Protein AF-A0AAV0B220-F1 (afdb_monomer_lite)

Structure (mmCIF, N/CA/C/O backbone):
data_AF-A0AAV0B220-F1
#
_entry.id   AF-A0AAV0B220-F1
#
loop_
_atom_site.group_PDB
_atom_site.id
_atom_site.type_symbol
_atom_site.label_atom_id
_atom_site.label_alt_id
_atom_site.label_comp_id
_atom_site.label_asym_id
_atom_site.label_entity_id
_atom_site.label_seq_id
_atom_site.pdbx_PDB_ins_code
_atom_site.Cartn_x
_atom_site.Cartn_y
_atom_site.Cartn_z
_atom_site.occupancy
_atom_site.B_iso_or_equiv
_atom_site.auth_seq_id
_atom_site.auth_comp_id
_atom_site.auth_asym_id
_atom_site.auth_atom_id
_atom_site.pdbx_PDB_model_num
ATOM 1 N N . ASN A 1 1 ? -14.177 4.592 20.164 1.00 50.34 1 ASN A N 1
ATOM 2 C CA . ASN A 1 1 ? -14.437 3.526 19.172 1.00 50.34 1 ASN A CA 1
ATOM 3 C C . ASN A 1 1 ? -15.154 4.119 17.978 1.00 50.34 1 ASN A C 1
ATOM 5 O O . ASN A 1 1 ? -16.375 4.195 18.002 1.00 50.34 1 ASN A O 1
ATOM 9 N N . GLY A 1 2 ? -14.408 4.582 16.977 1.00 70.50 2 GLY A N 1
ATOM 10 C CA . GLY A 1 2 ? -15.014 5.049 15.730 1.00 70.50 2 GLY A CA 1
ATOM 11 C C . GLY A 1 2 ? -15.458 3.877 14.853 1.00 70.50 2 GLY A C 1
ATOM 12 O O . GLY A 1 2 ? -14.942 2.764 14.983 1.00 70.50 2 GLY A O 1
ATOM 13 N N . THR A 1 3 ? -16.402 4.130 13.949 1.00 82.25 3 THR A N 1
ATOM 14 C CA . THR A 1 3 ? -16.809 3.166 12.913 1.00 82.25 3 THR A CA 1
ATOM 15 C C . THR A 1 3 ? -16.064 3.496 11.619 1.00 82.25 3 THR A C 1
ATOM 17 O O . THR A 1 3 ? -16.109 4.652 11.195 1.00 82.25 3 THR A O 1
ATOM 20 N N . PRO A 1 4 ? -15.374 2.536 10.976 1.00 85.06 4 PRO A N 1
ATOM 21 C CA . PRO A 1 4 ? -14.667 2.815 9.733 1.00 85.06 4 PRO A CA 1
ATOM 22 C C . PRO A 1 4 ? -15.670 3.176 8.630 1.00 85.06 4 PRO A C 1
ATOM 24 O O . PRO A 1 4 ? -16.604 2.426 8.351 1.00 85.06 4 PRO A O 1
ATOM 27 N N . MET A 1 5 ? -15.479 4.337 8.002 1.00 87.50 5 MET A N 1
ATOM 28 C CA . MET A 1 5 ? -16.381 4.826 6.950 1.00 87.50 5 MET A CA 1
ATOM 29 C C . MET A 1 5 ? -15.855 4.569 5.541 1.00 87.50 5 MET A C 1
ATOM 31 O O . MET A 1 5 ? -16.642 4.334 4.622 1.00 87.50 5 MET A O 1
ATOM 35 N N . TYR A 1 6 ? -14.533 4.609 5.367 1.00 87.19 6 TYR A N 1
ATOM 36 C CA . TYR A 1 6 ? -13.883 4.535 4.064 1.00 87.19 6 TYR A CA 1
ATOM 37 C C . TYR A 1 6 ? -12.635 3.660 4.103 1.00 87.19 6 TYR A C 1
ATOM 39 O O . TYR A 1 6 ? -11.997 3.518 5.146 1.00 87.19 6 TYR A O 1
ATOM 47 N N . ILE A 1 7 ? -12.273 3.123 2.943 1.00 85.00 7 ILE A N 1
ATOM 48 C CA . ILE A 1 7 ? -11.024 2.402 2.711 1.00 85.00 7 ILE A CA 1
ATOM 49 C C . ILE A 1 7 ? -10.377 2.890 1.418 1.00 85.00 7 ILE A C 1
ATOM 51 O O . ILE A 1 7 ? -11.063 3.156 0.430 1.00 85.00 7 ILE A O 1
ATOM 55 N N . VAL A 1 8 ? -9.053 3.011 1.441 1.00 83.56 8 VAL A N 1
ATOM 56 C CA . VAL A 1 8 ? -8.231 3.394 0.290 1.00 83.56 8 VAL A CA 1
ATOM 57 C C . VAL A 1 8 ? -7.261 2.245 0.037 1.00 83.56 8 VAL A C 1
ATOM 59 O O . VAL A 1 8 ? -6.250 2.160 0.736 1.00 83.56 8 VAL A O 1
ATOM 62 N N . PRO A 1 9 ? -7.591 1.306 -0.862 1.00 79.75 9 PRO A N 1
ATOM 63 C CA . PRO A 1 9 ? -6.672 0.242 -1.221 1.00 79.75 9 PRO A CA 1
ATOM 64 C C . PRO A 1 9 ? -5.551 0.792 -2.118 1.00 79.75 9 PRO A C 1
ATOM 66 O O . PRO A 1 9 ? -5.750 1.730 -2.892 1.00 79.75 9 PRO A O 1
ATOM 69 N N . GLU A 1 10 ? -4.361 0.216 -1.994 1.00 79.94 10 GLU A N 1
ATOM 70 C CA . GLU A 1 10 ? -3.187 0.582 -2.788 1.00 79.94 10 GLU A CA 1
ATOM 71 C C . GLU A 1 10 ? -3.240 -0.110 -4.156 1.00 79.94 10 GLU A C 1
ATOM 73 O O . GLU A 1 10 ? -2.646 -1.162 -4.354 1.00 79.94 10 GLU A O 1
ATOM 78 N N . ALA A 1 11 ? -4.017 0.441 -5.087 1.00 77.38 11 ALA A N 1
ATOM 79 C CA . ALA A 1 11 ? -4.154 -0.081 -6.447 1.00 77.38 11 ALA A CA 1
ATOM 80 C C . ALA A 1 11 ? -3.221 0.629 -7.438 1.00 77.38 11 ALA A C 1
ATOM 82 O O . ALA A 1 11 ? -2.801 1.767 -7.214 1.00 77.38 11 ALA A O 1
ATOM 83 N N . HIS A 1 12 ? -2.960 -0.017 -8.575 1.00 73.94 12 HIS A N 1
ATOM 84 C CA . HIS A 1 12 ? -2.299 0.629 -9.709 1.00 73.94 12 HIS A CA 1
ATOM 85 C C . HIS A 1 12 ? -3.247 1.599 -10.433 1.00 73.94 12 HIS A C 1
ATOM 87 O O . HIS A 1 12 ? -4.456 1.367 -10.513 1.00 73.94 12 HIS A O 1
ATOM 93 N N . GLY A 1 13 ? -2.673 2.662 -11.006 1.00 62.09 13 GLY A N 1
ATOM 94 C CA . GLY A 1 13 ? -3.340 3.604 -11.912 1.00 62.09 13 GLY A CA 1
ATOM 95 C C . GLY A 1 13 ? -3.531 5.008 -11.332 1.00 62.09 13 GLY A C 1
ATOM 96 O O . GLY A 1 13 ? -4.100 5.172 -10.265 1.00 62.09 13 GLY A O 1
ATOM 97 N N . ASP A 1 14 ? -3.130 6.040 -12.075 1.00 47.38 14 ASP A N 1
ATOM 98 C CA . ASP A 1 14 ? -3.179 7.449 -11.633 1.00 47.38 14 ASP A CA 1
ATOM 99 C C . ASP A 1 14 ? -4.586 8.074 -11.652 1.00 47.38 14 ASP A C 1
ATOM 101 O O . ASP A 1 14 ? -4.788 9.219 -11.246 1.00 47.38 14 ASP A O 1
ATOM 105 N N . THR A 1 15 ? -5.585 7.345 -12.153 1.00 44.75 15 THR A N 1
ATOM 106 C CA . THR A 1 15 ? -6.966 7.835 -12.225 1.00 44.75 15 THR A CA 1
ATOM 107 C C . THR A 1 15 ? -7.750 7.484 -10.963 1.00 44.75 15 THR A C 1
ATOM 109 O O . THR A 1 15 ? -7.697 6.346 -10.492 1.00 44.75 15 THR A O 1
ATOM 112 N N . ALA A 1 16 ? -8.589 8.427 -10.518 1.00 42.91 16 ALA A N 1
ATOM 113 C CA . ALA A 1 16 ? -9.514 8.355 -9.377 1.00 42.91 16 ALA A CA 1
ATOM 114 C C . ALA A 1 16 ? -10.567 7.221 -9.411 1.00 42.91 16 ALA A C 1
ATOM 116 O O . ALA A 1 16 ? -11.533 7.255 -8.652 1.00 42.91 16 ALA A O 1
ATOM 117 N N . ALA A 1 17 ? -10.415 6.234 -10.296 1.00 46.59 17 ALA A N 1
ATOM 118 C CA . ALA A 1 17 ? -11.184 5.002 -10.281 1.00 46.59 17 ALA A CA 1
ATOM 119 C C . ALA A 1 17 ? -10.492 3.878 -9.491 1.00 46.59 17 ALA A C 1
ATOM 121 O O . ALA A 1 17 ? -11.202 3.021 -8.967 1.00 46.59 17 ALA A O 1
ATOM 122 N N . LEU A 1 18 ? -9.149 3.848 -9.400 1.00 55.50 18 LEU A N 1
ATOM 123 C CA . LEU A 1 18 ? -8.427 2.736 -8.761 1.00 55.50 18 LEU A CA 1
ATOM 124 C C . LEU A 1 18 ? -7.250 3.204 -7.885 1.00 55.50 18 LEU A C 1
ATOM 126 O O . LEU A 1 18 ? -7.345 3.042 -6.669 1.00 55.50 18 LEU A O 1
ATOM 130 N N . GLY A 1 19 ? -6.209 3.866 -8.399 1.00 54.81 19 GLY A N 1
ATOM 131 C CA . GLY A 1 19 ? -5.138 4.398 -7.541 1.00 54.81 19 GLY A CA 1
ATOM 132 C C . GLY A 1 19 ? -5.525 5.728 -6.890 1.00 54.81 19 GLY A C 1
ATOM 133 O O . GLY A 1 19 ? -5.919 6.692 -7.543 1.00 54.81 19 GLY A O 1
ATOM 134 N N . GLY A 1 20 ? -5.487 5.772 -5.558 1.00 61.00 20 GLY A N 1
ATOM 135 C CA . GLY A 1 20 ? -5.826 6.970 -4.779 1.00 61.00 20 GLY A CA 1
ATOM 136 C C . GLY A 1 20 ? -7.321 7.196 -4.532 1.00 61.00 20 GLY A C 1
ATOM 137 O O . GLY A 1 20 ? -7.681 8.216 -3.937 1.00 61.00 20 GLY A O 1
ATOM 138 N N . SER A 1 21 ? -8.175 6.251 -4.932 1.00 75.38 21 SER A N 1
ATOM 139 C CA . SER A 1 21 ? -9.629 6.298 -4.724 1.00 75.38 21 SER A CA 1
ATOM 140 C C . SER A 1 21 ? -10.010 5.825 -3.327 1.00 75.38 21 SER A C 1
ATOM 142 O O . SER A 1 21 ? -9.437 4.872 -2.803 1.00 75.38 21 SER A O 1
ATOM 144 N N . ALA A 1 22 ? -11.021 6.454 -2.734 1.00 83.31 22 ALA A N 1
ATOM 145 C CA . ALA A 1 22 ? -11.619 5.988 -1.490 1.00 83.31 22 ALA A CA 1
ATOM 146 C C . ALA A 1 22 ? -12.960 5.314 -1.774 1.00 83.31 22 ALA A C 1
ATOM 148 O O . ALA A 1 22 ? -13.780 5.860 -2.504 1.00 83.31 22 ALA A O 1
ATOM 149 N N . PHE A 1 23 ? -13.220 4.169 -1.156 1.00 86.00 23 PHE A N 1
ATOM 150 C CA . PHE A 1 23 ? -14.495 3.460 -1.247 1.00 86.00 23 PHE A CA 1
ATOM 151 C C . PHE A 1 23 ? -15.208 3.516 0.094 1.00 86.00 23 PHE A C 1
ATOM 153 O O . PHE A 1 23 ? -14.556 3.456 1.139 1.00 86.00 23 PHE A O 1
ATOM 160 N N . LYS A 1 24 ? -16.543 3.598 0.090 1.00 89.31 24 LYS A N 1
ATOM 161 C CA . LYS A 1 24 ? -17.309 3.379 1.324 1.00 89.31 24 LYS A CA 1
ATOM 162 C C . LYS A 1 24 ? -17.024 1.976 1.859 1.00 89.31 24 LYS A C 1
ATOM 164 O O . LYS A 1 24 ? -17.085 0.994 1.125 1.00 89.31 24 LYS A O 1
ATOM 169 N N . PHE A 1 25 ? -16.738 1.885 3.152 1.00 89.81 25 PHE A N 1
ATOM 170 C CA . PHE A 1 25 ? -16.308 0.650 3.809 1.00 89.81 25 PHE A CA 1
ATOM 171 C C . PHE A 1 25 ? -17.334 -0.489 3.682 1.00 89.81 25 PHE A C 1
ATOM 173 O O . PHE A 1 25 ? -16.969 -1.657 3.569 1.00 89.81 25 PHE A O 1
ATOM 180 N N . ASN A 1 26 ? -18.626 -0.152 3.654 1.00 91.12 26 ASN A N 1
ATOM 181 C CA . ASN A 1 26 ? -19.721 -1.113 3.514 1.00 91.12 26 ASN A CA 1
ATOM 182 C C . ASN A 1 26 ? -19.892 -1.688 2.096 1.00 91.12 26 ASN A C 1
ATOM 184 O O . ASN A 1 26 ? -20.734 -2.561 1.913 1.00 91.12 26 ASN A O 1
ATOM 188 N N . LEU A 1 27 ? -19.142 -1.200 1.103 1.00 91.25 27 LEU A N 1
ATOM 189 C CA . LEU A 1 27 ? -19.172 -1.742 -0.259 1.00 91.25 27 LEU A CA 1
ATOM 190 C C . LEU A 1 27 ? -18.281 -2.969 -0.424 1.00 91.25 27 LEU A C 1
ATOM 192 O O . LEU A 1 27 ? -18.483 -3.738 -1.360 1.00 91.25 27 LEU A O 1
ATOM 196 N N . LEU A 1 28 ? -17.276 -3.130 0.437 1.00 90.94 28 LEU A N 1
ATOM 197 C CA . LEU A 1 28 ? -16.352 -4.252 0.354 1.00 90.94 28 LEU A CA 1
ATOM 198 C C . LEU A 1 28 ? -17.011 -5.523 0.882 1.00 90.94 28 LEU A C 1
ATOM 200 O O . LEU A 1 28 ? -17.867 -5.482 1.765 1.00 90.94 28 LEU A O 1
ATOM 204 N N . GLU A 1 29 ? -16.552 -6.664 0.375 1.00 92.94 29 GLU A N 1
ATOM 205 C CA . GLU A 1 29 ? -16.840 -7.950 1.003 1.00 92.94 29 GLU A CA 1
ATOM 206 C C . GLU A 1 29 ? -16.269 -7.969 2.427 1.00 92.94 29 GLU A C 1
ATOM 208 O O . GLU A 1 29 ? -15.210 -7.394 2.684 1.00 92.94 29 GLU A O 1
ATOM 213 N N . GLN A 1 30 ? -16.974 -8.601 3.367 1.00 91.88 30 GLN A N 1
ATOM 214 C CA . GLN A 1 30 ? -16.601 -8.595 4.781 1.00 91.88 30 GLN A CA 1
ATOM 215 C C . GLN A 1 30 ? -16.689 -9.993 5.391 1.00 91.88 30 GLN A C 1
ATOM 217 O O . GLN A 1 30 ? -17.619 -10.749 5.112 1.00 91.88 30 GLN A O 1
ATOM 222 N N . VAL A 1 31 ? -15.751 -10.299 6.291 1.00 90.56 31 VAL A N 1
ATOM 223 C CA . VAL A 1 31 ? -15.865 -11.414 7.242 1.00 90.56 31 VAL A CA 1
ATOM 224 C C . VAL A 1 31 ? -16.108 -10.817 8.623 1.00 90.56 31 VAL A C 1
ATOM 226 O O . VAL A 1 31 ? -15.228 -10.187 9.218 1.00 90.56 31 VAL A O 1
ATOM 229 N N . GLY A 1 32 ? -17.331 -10.961 9.133 1.00 90.62 32 GLY A N 1
ATOM 230 C CA . GLY A 1 32 ? -17.752 -10.266 10.348 1.00 90.62 32 GLY A CA 1
ATOM 231 C C . GLY A 1 32 ? -17.687 -8.746 10.162 1.00 90.62 32 GLY A C 1
ATOM 232 O O . GLY A 1 32 ? -18.406 -8.198 9.338 1.00 90.62 32 GLY A O 1
ATOM 233 N N . LYS A 1 33 ? -16.822 -8.064 10.925 1.00 88.69 33 LYS A N 1
ATOM 234 C CA . LYS A 1 33 ? -16.617 -6.600 10.852 1.00 88.69 33 LYS A CA 1
ATOM 235 C C . LYS A 1 33 ? -15.383 -6.186 10.036 1.00 88.69 33 LYS A C 1
ATOM 237 O O . LYS A 1 33 ? -15.015 -5.013 10.045 1.00 88.69 33 LYS A O 1
ATOM 242 N N . ARG A 1 34 ? -14.686 -7.139 9.409 1.00 88.56 34 ARG A N 1
ATOM 243 C CA . ARG A 1 34 ? -13.383 -6.913 8.769 1.00 88.56 34 ARG A CA 1
ATOM 244 C C . ARG A 1 34 ? -13.532 -6.907 7.248 1.00 88.56 34 ARG A C 1
ATOM 246 O O . ARG A 1 34 ? -14.141 -7.842 6.726 1.00 88.56 34 ARG A O 1
ATOM 253 N N . PRO A 1 35 ? -12.994 -5.895 6.545 1.00 91.44 35 PRO A N 1
ATOM 254 C CA . PRO A 1 35 ? -13.084 -5.828 5.095 1.00 91.44 35 PRO A CA 1
ATOM 255 C C . PRO A 1 35 ? -12.119 -6.833 4.464 1.00 91.44 35 PRO A C 1
ATOM 257 O O . PRO A 1 35 ? -11.033 -7.082 4.991 1.00 91.44 35 PRO A O 1
ATOM 260 N N . ILE A 1 36 ? -12.504 -7.374 3.314 1.00 91.75 36 ILE A N 1
ATOM 261 C CA . ILE A 1 36 ? -11.641 -8.170 2.448 1.00 91.75 36 ILE A CA 1
ATOM 262 C C . ILE A 1 36 ? -11.130 -7.264 1.331 1.00 91.75 36 ILE A C 1
ATOM 264 O O . ILE A 1 36 ? -11.910 -6.614 0.636 1.00 91.75 36 ILE A O 1
ATOM 268 N N . VAL A 1 37 ? -9.813 -7.249 1.151 1.00 91.19 37 VAL A N 1
ATOM 269 C CA . VAL A 1 37 ? -9.132 -6.632 0.010 1.00 91.19 37 VAL A CA 1
ATOM 270 C C . VAL A 1 37 ? -8.422 -7.714 -0.791 1.00 91.19 37 VAL A C 1
ATOM 272 O O . VAL A 1 37 ? -7.991 -8.726 -0.240 1.00 91.19 37 VAL A O 1
ATOM 275 N N . TYR A 1 38 ? -8.306 -7.505 -2.096 1.00 90.31 38 TYR A N 1
ATOM 276 C CA . TYR A 1 38 ? -7.821 -8.508 -3.031 1.00 90.31 38 TYR A CA 1
ATOM 277 C C . TYR A 1 38 ? -6.467 -8.099 -3.594 1.00 90.31 38 TYR A C 1
ATOM 279 O O . TYR A 1 38 ? -6.365 -7.078 -4.268 1.00 90.31 38 TYR A O 1
ATOM 287 N N . SER A 1 39 ? -5.440 -8.900 -3.319 1.00 90.50 39 SER A N 1
ATOM 288 C CA . SER A 1 39 ? -4.099 -8.699 -3.867 1.00 90.50 39 SER A CA 1
ATOM 289 C C . SER A 1 39 ? -4.032 -9.163 -5.320 1.00 90.50 39 SER A C 1
ATOM 291 O O . SER A 1 39 ? -4.585 -10.208 -5.683 1.00 90.50 39 SER A O 1
ATOM 293 N N . ALA A 1 40 ? -3.388 -8.361 -6.159 1.00 88.81 40 ALA A N 1
ATOM 294 C CA . ALA A 1 40 ? -3.124 -8.684 -7.545 1.00 88.81 40 ALA A CA 1
ATOM 295 C C . ALA A 1 40 ? -1.997 -9.709 -7.672 1.00 88.81 40 ALA A C 1
ATOM 297 O O . ALA A 1 40 ? -1.016 -9.722 -6.931 1.00 88.81 40 ALA A O 1
ATOM 298 N N . ASN A 1 41 ? -2.151 -10.608 -8.638 1.00 87.56 41 ASN A N 1
ATOM 299 C CA . ASN A 1 41 ? -1.191 -11.666 -8.881 1.00 87.56 41 ASN A CA 1
ATOM 300 C C . ASN A 1 41 ? 0.111 -11.102 -9.467 1.00 87.56 41 ASN A C 1
ATOM 302 O O . ASN A 1 41 ? 0.122 -10.619 -10.598 1.00 87.56 41 ASN A O 1
ATOM 306 N N . GLY A 1 42 ? 1.207 -11.228 -8.717 1.00 82.12 42 GLY A N 1
ATOM 307 C CA . GLY A 1 42 ? 2.543 -10.827 -9.162 1.00 82.12 42 GLY A CA 1
ATOM 308 C C . GLY A 1 42 ? 2.824 -9.325 -9.069 1.00 82.12 42 GLY A C 1
ATOM 309 O O . GLY A 1 42 ? 3.866 -8.891 -9.554 1.00 82.12 42 GLY A O 1
ATOM 310 N N . THR A 1 43 ? 1.940 -8.538 -8.444 1.00 79.38 43 THR A N 1
ATOM 311 C CA . THR A 1 43 ? 2.124 -7.093 -8.247 1.00 79.38 43 THR A CA 1
ATOM 312 C C . THR A 1 43 ? 1.802 -6.671 -6.808 1.00 79.38 43 THR A C 1
ATOM 314 O O . THR A 1 43 ? 1.366 -7.480 -5.994 1.00 79.38 43 THR A O 1
ATOM 317 N N . HIS A 1 44 ? 2.051 -5.402 -6.467 1.00 82.50 44 HIS A N 1
ATOM 318 C CA . HIS A 1 44 ? 1.680 -4.840 -5.160 1.00 82.50 44 HIS A CA 1
ATOM 319 C C . HIS A 1 44 ? 0.230 -4.331 -5.106 1.00 82.50 44 HIS A C 1
ATOM 321 O O . HIS A 1 44 ? -0.202 -3.854 -4.060 1.00 82.50 44 HIS A O 1
ATOM 327 N N . GLY A 1 45 ? -0.505 -4.394 -6.222 1.00 84.94 45 GLY A N 1
ATOM 328 C CA . GLY A 1 45 ? -1.843 -3.829 -6.328 1.00 84.94 45 GLY A CA 1
ATOM 329 C C . GLY A 1 45 ? -2.834 -4.516 -5.387 1.00 84.94 45 GLY A C 1
ATOM 330 O O . GLY A 1 45 ? -2.935 -5.741 -5.345 1.00 84.94 45 GLY A O 1
ATOM 331 N N . MET A 1 46 ? -3.601 -3.723 -4.651 1.00 88.25 46 MET A N 1
ATOM 332 C CA . MET A 1 46 ? -4.682 -4.148 -3.771 1.00 88.25 46 MET A CA 1
ATOM 333 C C . MET A 1 46 ? -5.990 -3.538 -4.267 1.00 88.25 46 MET A C 1
ATOM 335 O O . MET A 1 46 ? -6.053 -2.348 -4.558 1.00 88.25 46 MET A O 1
ATOM 339 N N . TYR A 1 47 ? -7.053 -4.336 -4.329 1.00 87.50 47 TYR A N 1
ATOM 340 C CA . TYR A 1 47 ? -8.322 -3.943 -4.943 1.00 87.50 47 TYR A CA 1
ATOM 341 C C . TYR A 1 47 ? -9.521 -4.245 -4.035 1.00 87.50 47 TYR A C 1
ATOM 343 O O . TYR A 1 47 ? -9.470 -5.184 -3.237 1.00 87.50 47 TYR A O 1
ATOM 351 N N . PRO A 1 48 ? -10.632 -3.492 -4.149 1.00 88.75 48 PRO A N 1
ATOM 352 C CA . PRO A 1 48 ? -11.812 -3.683 -3.299 1.00 88.75 48 PRO A CA 1
ATOM 353 C C . PRO A 1 48 ? -12.679 -4.892 -3.702 1.00 88.75 48 PRO A C 1
ATOM 355 O O . PRO A 1 48 ? -13.634 -5.227 -3.007 1.00 88.75 48 PRO A O 1
ATOM 358 N N . GLN A 1 49 ? -12.377 -5.544 -4.829 1.00 88.81 49 GLN A N 1
ATOM 359 C CA . GLN A 1 49 ? -13.137 -6.672 -5.379 1.00 88.81 49 GLN A CA 1
ATOM 360 C C . GLN A 1 49 ? -12.244 -7.598 -6.215 1.00 88.81 49 GLN A C 1
ATOM 362 O O . GLN A 1 49 ? -11.246 -7.152 -6.772 1.00 88.81 49 GLN A O 1
ATOM 367 N N . ALA A 1 50 ? -12.622 -8.872 -6.330 1.00 90.56 50 ALA A N 1
ATOM 368 C CA . ALA A 1 50 ? -11.922 -9.869 -7.141 1.00 90.56 50 ALA A CA 1
ATOM 369 C C . ALA A 1 50 ? -12.288 -9.785 -8.630 1.00 90.56 50 ALA A C 1
ATOM 371 O O . ALA A 1 50 ? -13.465 -9.686 -8.963 1.00 90.56 50 ALA A O 1
ATOM 372 N N . GLY A 1 51 ? -11.312 -9.959 -9.520 1.00 87.50 51 GLY A N 1
ATOM 373 C CA . GLY A 1 51 ? -11.480 -10.034 -10.969 1.00 87.50 51 GLY A CA 1
ATOM 374 C C . GLY A 1 51 ? -10.359 -9.342 -11.753 1.00 87.50 51 GLY A C 1
ATOM 375 O O . GLY A 1 51 ? -9.276 -9.086 -11.222 1.00 87.50 51 GLY A O 1
ATOM 376 N N . THR A 1 52 ? -10.619 -9.060 -13.032 1.00 85.81 52 THR A N 1
ATOM 377 C CA . THR A 1 52 ? -9.684 -8.353 -13.915 1.00 85.81 52 THR A CA 1
ATOM 378 C C . THR A 1 52 ? -9.779 -6.845 -13.702 1.00 85.81 52 THR A C 1
ATOM 380 O O . THR A 1 52 ? -10.775 -6.216 -14.063 1.00 85.81 52 THR A O 1
ATOM 383 N N . GLN A 1 53 ? -8.719 -6.276 -13.145 1.00 83.19 53 GLN A N 1
ATOM 384 C CA . GLN A 1 53 ? -8.592 -4.867 -12.806 1.00 83.19 53 GLN A CA 1
ATOM 385 C C . GLN A 1 53 ? -7.882 -4.146 -13.951 1.00 83.19 53 GLN A C 1
ATOM 387 O O . GLN A 1 53 ? -6.760 -4.495 -14.307 1.00 83.19 53 GLN A O 1
ATOM 392 N N . ASN A 1 54 ? -8.539 -3.173 -14.576 1.00 74.00 54 ASN A N 1
ATOM 393 C CA . ASN A 1 54 ? -7.943 -2.401 -15.665 1.00 74.00 54 ASN A CA 1
ATOM 394 C C . ASN A 1 54 ? -7.283 -1.143 -15.108 1.00 74.00 54 ASN A C 1
ATOM 396 O O . ASN A 1 54 ? -8.004 -0.243 -14.690 1.00 74.00 54 ASN A O 1
ATOM 400 N N . TYR A 1 55 ? -5.953 -1.073 -15.114 1.00 64.88 55 TYR A N 1
ATOM 401 C CA . TYR A 1 55 ? -5.233 0.005 -14.428 1.00 64.88 55 TYR A CA 1
ATOM 402 C C . TYR A 1 55 ? -4.516 0.997 -15.354 1.00 64.88 55 TYR A C 1
ATOM 404 O O . TYR A 1 55 ? -3.781 1.858 -14.876 1.00 64.88 55 TYR A O 1
ATOM 412 N N . THR A 1 56 ? -4.713 0.929 -16.674 1.00 56.62 56 THR A N 1
ATOM 413 C CA . THR A 1 56 ? -3.863 1.681 -17.610 1.00 56.62 56 THR A CA 1
ATOM 414 C C . THR A 1 56 ? -4.523 2.896 -18.258 1.00 56.62 56 THR A C 1
ATOM 416 O O . THR A 1 56 ? -5.528 2.794 -18.955 1.00 56.62 56 THR A O 1
ATOM 419 N N . GLY A 1 57 ? -3.854 4.044 -18.089 1.00 49.41 57 GLY A N 1
ATOM 420 C CA . GLY A 1 57 ? -3.857 5.189 -19.009 1.00 49.41 57 GLY A CA 1
ATOM 421 C C . GLY A 1 57 ? -2.764 5.089 -20.091 1.00 49.41 57 GLY A C 1
ATOM 422 O O . GLY A 1 57 ? -2.378 6.100 -20.668 1.00 49.41 57 GLY A O 1
ATOM 423 N N . LEU A 1 58 ? -2.236 3.882 -20.339 1.00 53.12 58 LEU A N 1
ATOM 424 C CA . LEU A 1 58 ? -1.237 3.593 -21.373 1.00 53.12 58 LEU A CA 1
ATOM 425 C C . LEU A 1 58 ? -1.911 3.186 -22.703 1.00 53.12 58 LEU A C 1
ATOM 427 O O . LEU A 1 58 ? -3.037 2.688 -22.687 1.00 53.12 58 LEU A O 1
ATOM 431 N N . PRO A 1 59 ? -1.223 3.312 -23.861 1.00 50.38 59 PRO A N 1
ATOM 432 C CA . PRO A 1 59 ? -1.747 2.899 -25.173 1.00 50.38 59 PRO A CA 1
ATOM 433 C C . PRO A 1 59 ? -1.997 1.388 -25.318 1.00 50.38 59 PRO A C 1
ATOM 435 O O . PRO A 1 59 ? -2.579 0.951 -26.310 1.00 50.38 59 PRO A O 1
ATOM 438 N N . VAL A 1 60 ? -1.539 0.586 -24.352 1.00 60.34 60 VAL A N 1
ATOM 439 C CA . VAL A 1 60 ? -1.763 -0.858 -24.267 1.00 60.34 60 VAL A CA 1
ATOM 440 C C . VAL A 1 60 ? -2.477 -1.186 -22.956 1.00 60.34 60 VAL A C 1
ATOM 442 O O . VAL A 1 60 ? -2.045 -0.720 -21.900 1.00 60.34 60 VAL A O 1
ATOM 445 N N . PRO A 1 61 ? -3.560 -1.982 -22.993 1.00 66.00 61 PRO A N 1
ATOM 446 C CA . PRO A 1 61 ? -4.298 -2.312 -21.791 1.00 66.00 61 PRO A CA 1
ATOM 447 C C . PRO A 1 61 ? -3.516 -3.332 -20.958 1.00 66.00 61 PRO A C 1
ATOM 449 O O . PRO A 1 61 ? -3.426 -4.508 -21.319 1.00 66.00 61 PRO A O 1
ATOM 452 N N . ILE A 1 62 ? -2.961 -2.879 -19.837 1.00 74.62 62 ILE A N 1
ATOM 453 C CA . ILE A 1 62 ? -2.364 -3.740 -18.815 1.00 74.62 62 ILE A CA 1
ATOM 454 C C . ILE A 1 62 ? -3.378 -3.927 -17.688 1.00 74.62 62 ILE A C 1
ATOM 456 O O . ILE A 1 62 ? -4.050 -2.980 -17.259 1.00 74.62 62 ILE A O 1
ATOM 460 N N . TYR A 1 63 ? -3.513 -5.181 -17.266 1.00 79.44 63 TYR A N 1
ATOM 461 C CA . TYR A 1 63 ? -4.513 -5.616 -16.310 1.00 79.44 63 TYR A CA 1
ATOM 462 C C . TYR A 1 63 ? -3.864 -6.308 -15.124 1.00 79.44 63 TYR A C 1
ATOM 464 O O . TYR A 1 63 ? -3.050 -7.213 -15.301 1.00 79.44 63 TYR A O 1
ATOM 472 N N . ASP A 1 64 ? -4.332 -5.960 -13.935 1.00 84.62 64 ASP A N 1
ATOM 473 C CA . ASP A 1 64 ? -4.084 -6.727 -12.730 1.00 84.62 64 ASP A CA 1
ATOM 474 C C . ASP A 1 64 ? -5.134 -7.834 -12.633 1.00 84.62 64 ASP A C 1
ATOM 476 O O . ASP A 1 64 ? -6.302 -7.669 -13.003 1.00 84.62 64 ASP A O 1
ATOM 480 N N . GLN A 1 65 ? -4.722 -8.995 -12.139 1.00 87.88 65 GLN A N 1
ATOM 481 C CA . GLN A 1 65 ? -5.620 -10.124 -11.935 1.00 87.88 65 GLN A CA 1
ATOM 482 C C . GLN A 1 65 ? -5.721 -10.422 -10.453 1.00 87.88 65 GLN A C 1
ATOM 484 O O . GLN A 1 65 ? -4.731 -10.741 -9.802 1.00 87.88 65 GLN A O 1
ATOM 489 N N . THR A 1 66 ? -6.939 -10.358 -9.936 1.00 89.56 66 THR A N 1
ATOM 490 C CA . THR A 1 66 ? -7.255 -10.645 -8.538 1.00 89.56 66 THR A CA 1
ATOM 491 C C . THR A 1 66 ? -8.268 -11.781 -8.474 1.00 89.56 66 THR A C 1
ATOM 493 O O . THR A 1 66 ? -9.109 -11.937 -9.361 1.00 89.56 66 THR A O 1
ATOM 496 N N . ASN A 1 67 ? -8.211 -12.602 -7.432 1.00 90.38 67 ASN A N 1
ATOM 497 C CA . ASN A 1 67 ? -9.205 -13.643 -7.183 1.00 90.38 67 ASN A CA 1
ATOM 498 C C . ASN A 1 67 ? -9.401 -13.830 -5.674 1.00 90.38 67 ASN A C 1
ATOM 500 O O . ASN A 1 67 ? -8.652 -13.269 -4.880 1.00 90.38 67 ASN A O 1
ATOM 504 N N . LYS A 1 68 ? -10.419 -14.603 -5.275 1.00 90.38 68 LYS A N 1
ATOM 505 C CA . LYS A 1 68 ? -10.698 -14.837 -3.850 1.00 90.38 68 LYS A CA 1
ATOM 506 C C . LYS A 1 68 ? -9.602 -15.618 -3.130 1.00 90.38 68 LYS A C 1
ATOM 508 O O . LYS A 1 68 ? -9.427 -15.412 -1.937 1.00 90.38 68 LYS A O 1
ATOM 513 N N . GLY A 1 69 ? -8.872 -16.457 -3.864 1.00 86.50 69 GLY A N 1
ATOM 514 C CA . GLY A 1 69 ? -7.675 -17.144 -3.396 1.00 86.50 69 GLY A CA 1
ATOM 515 C C . GLY A 1 69 ? -7.801 -17.766 -2.008 1.00 86.50 69 GLY A C 1
ATOM 516 O O . GLY A 1 69 ? -8.872 -18.201 -1.585 1.00 86.50 69 GLY A O 1
ATOM 517 N N . HIS A 1 70 ? -6.667 -17.806 -1.314 1.00 90.25 70 HIS A N 1
ATOM 518 C CA . HIS A 1 70 ? -6.614 -18.094 0.113 1.00 90.25 70 HIS A CA 1
ATOM 519 C C . HIS A 1 70 ? -6.807 -16.795 0.893 1.00 90.25 70 HIS A C 1
ATOM 521 O O . HIS A 1 70 ? -6.200 -15.776 0.561 1.00 90.25 70 HIS A O 1
ATOM 527 N N . LEU A 1 71 ? -7.609 -16.846 1.955 1.00 89.81 71 LEU A N 1
ATOM 528 C CA . LEU A 1 71 ? -7.751 -15.717 2.864 1.00 89.81 71 LEU A CA 1
ATOM 529 C C . LEU A 1 71 ? -6.508 -15.621 3.752 1.00 89.81 7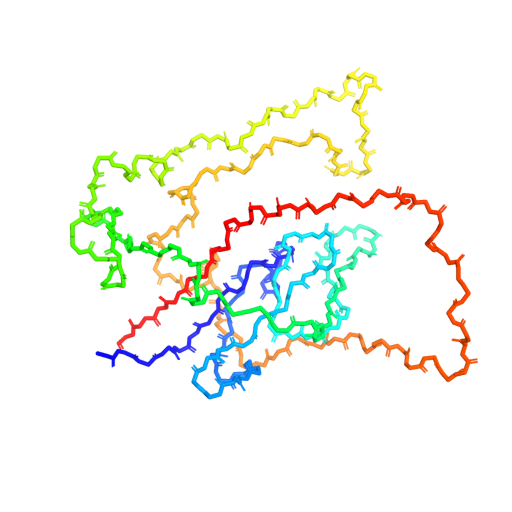1 LEU A C 1
ATOM 531 O O . LEU A 1 71 ? -6.220 -16.536 4.523 1.00 89.81 71 LEU A O 1
ATOM 535 N N . TRP A 1 72 ? -5.798 -14.501 3.659 1.00 88.06 72 TRP A N 1
ATOM 536 C CA . TRP A 1 72 ? -4.724 -14.167 4.585 1.00 88.06 72 TRP A CA 1
ATOM 537 C C . TRP A 1 72 ? -5.248 -13.210 5.656 1.00 88.06 72 TRP A C 1
ATOM 539 O O . TRP A 1 72 ? -5.785 -12.150 5.334 1.00 88.06 72 TRP A O 1
ATOM 549 N N . ASP A 1 73 ? -5.113 -13.597 6.926 1.00 89.44 73 ASP A N 1
ATOM 550 C CA . ASP A 1 73 ? -5.479 -12.755 8.061 1.00 89.44 73 ASP A CA 1
ATOM 551 C C . ASP A 1 73 ? -4.231 -12.046 8.625 1.00 89.44 73 ASP A C 1
ATOM 553 O O . ASP A 1 73 ? -3.466 -12.664 9.373 1.00 89.44 73 ASP A O 1
ATOM 557 N N . PRO A 1 74 ? -4.025 -10.748 8.325 1.00 84.50 74 PRO A N 1
ATOM 558 C CA . PRO A 1 74 ? -2.852 -10.026 8.798 1.00 84.50 74 PRO A CA 1
ATOM 559 C C . PRO A 1 74 ? -2.896 -9.734 10.301 1.00 84.50 74 PRO A C 1
ATOM 561 O O . PRO A 1 74 ? -1.858 -9.414 10.862 1.00 84.50 74 PRO A O 1
ATOM 564 N N . VAL A 1 75 ? -4.040 -9.871 10.994 1.00 82.19 75 VAL A N 1
ATOM 565 C CA . VAL A 1 75 ? -4.123 -9.565 12.440 1.00 82.19 75 VAL A CA 1
ATOM 566 C C . VAL A 1 75 ? -3.223 -10.476 13.272 1.00 82.19 75 VAL A C 1
ATOM 568 O O . VAL A 1 75 ? -2.815 -10.098 14.366 1.00 82.19 75 VAL A O 1
ATOM 571 N N . LEU A 1 76 ? -2.861 -11.640 12.736 1.00 78.94 76 LEU A N 1
ATOM 572 C CA . LEU A 1 76 ? -1.942 -12.561 13.390 1.00 78.94 76 LEU A CA 1
ATOM 573 C C . LEU A 1 76 ? -0.472 -12.125 13.291 1.00 78.94 76 LEU A C 1
ATOM 575 O O . LEU A 1 76 ? 0.346 -12.637 14.050 1.00 78.94 76 LEU A O 1
ATOM 579 N N . ASN A 1 77 ? -0.123 -11.221 12.366 1.00 84.00 77 ASN A N 1
ATOM 580 C CA . ASN A 1 77 ? 1.250 -10.762 12.162 1.00 84.00 77 ASN A CA 1
ATOM 581 C C . ASN A 1 77 ? 1.301 -9.436 11.376 1.00 84.00 77 ASN A C 1
ATOM 583 O O . ASN A 1 77 ? 1.589 -9.426 10.177 1.00 84.00 77 ASN A O 1
ATOM 587 N N . TYR A 1 78 ? 1.003 -8.320 12.041 1.00 85.75 78 TYR A N 1
ATOM 588 C CA . TYR A 1 78 ? 1.117 -6.983 11.460 1.00 85.75 78 TYR A CA 1
ATOM 589 C C . TYR A 1 78 ? 1.687 -5.993 12.467 1.00 85.75 78 TYR A C 1
ATOM 591 O O . TYR A 1 78 ? 1.483 -6.120 13.674 1.00 85.75 78 TYR A O 1
ATOM 599 N N . GLU A 1 79 ? 2.329 -4.957 11.941 1.00 86.38 79 GLU A N 1
ATOM 600 C CA . GLU A 1 79 ? 2.674 -3.761 12.692 1.00 86.38 79 GLU A CA 1
ATOM 601 C C . GLU A 1 79 ? 1.854 -2.593 12.158 1.00 86.38 79 GLU A C 1
ATOM 603 O O . GLU A 1 79 ? 1.740 -2.393 10.947 1.00 86.38 79 GLU A O 1
ATOM 608 N N . ALA A 1 80 ? 1.258 -1.825 13.064 1.00 87.94 80 ALA A N 1
ATOM 609 C CA . ALA A 1 80 ? 0.491 -0.644 12.710 1.00 87.94 80 ALA A CA 1
ATOM 610 C C . ALA A 1 80 ? 0.929 0.548 13.547 1.00 87.94 80 ALA A C 1
ATOM 612 O O . ALA A 1 80 ? 1.156 0.444 14.757 1.00 87.94 80 ALA A O 1
ATOM 613 N N . TYR A 1 81 ? 0.962 1.693 12.877 1.00 90.81 81 TYR A N 1
ATOM 614 C CA . TYR A 1 81 ? 1.455 2.951 13.405 1.00 90.81 81 TYR A CA 1
ATOM 615 C C . TYR A 1 81 ? 0.401 4.040 13.209 1.00 90.81 81 TYR A C 1
ATOM 617 O O . TYR A 1 81 ? -0.333 4.046 12.217 1.00 90.81 81 TYR A O 1
ATOM 625 N N . PHE A 1 82 ? 0.323 4.962 14.160 1.00 89.44 82 PHE A N 1
ATOM 626 C CA . PHE A 1 82 ? -0.418 6.205 14.020 1.00 89.44 82 PHE A CA 1
ATOM 627 C C . PHE A 1 82 ? 0.483 7.285 13.437 1.00 89.44 82 PHE A C 1
ATOM 629 O O . PHE A 1 82 ? 1.693 7.272 13.637 1.00 89.44 82 PHE A O 1
ATOM 636 N N . PHE A 1 83 ? -0.126 8.227 12.722 1.00 88.94 83 PHE A N 1
ATOM 637 C CA . PHE A 1 83 ? 0.524 9.442 12.257 1.00 88.94 83 PHE A CA 1
ATOM 638 C C . PHE A 1 83 ? -0.393 10.634 12.531 1.00 88.94 83 PHE A C 1
ATOM 640 O O . PHE A 1 83 ? -1.571 10.595 12.164 1.00 88.94 83 PHE A O 1
ATOM 647 N N . SER A 1 84 ? 0.149 11.693 13.126 1.00 89.12 84 SER A N 1
ATOM 648 C CA . SER A 1 84 ? -0.484 13.012 13.196 1.00 89.12 84 SER A CA 1
ATOM 649 C C . SER A 1 84 ? 0.466 14.093 12.685 1.00 89.12 84 SER A C 1
ATOM 651 O O . SER A 1 84 ? 1.686 13.923 12.703 1.00 89.12 84 SER A O 1
ATOM 653 N N . ASN A 1 85 ? -0.088 15.215 12.221 1.00 86.62 85 ASN A N 1
ATOM 654 C CA . ASN A 1 85 ? 0.726 16.337 11.747 1.00 86.62 85 ASN A CA 1
ATOM 655 C C . ASN A 1 85 ? 1.504 16.992 12.896 1.00 86.62 85 ASN A C 1
ATOM 657 O O . ASN A 1 85 ? 2.606 17.487 12.688 1.00 86.62 85 ASN A O 1
ATOM 661 N N . GLU A 1 86 ? 0.938 16.974 14.101 1.00 89.94 86 GLU A N 1
ATOM 662 C CA . GLU A 1 86 ? 1.493 17.613 15.291 1.00 89.94 86 GLU A CA 1
ATOM 663 C C . GLU A 1 86 ? 2.506 16.714 16.010 1.00 89.94 86 GLU A C 1
ATOM 665 O O . GLU A 1 86 ? 3.506 17.200 16.528 1.00 89.94 86 GLU A O 1
ATOM 670 N N . GLY A 1 87 ? 2.236 15.405 16.065 1.00 88.31 87 GLY A N 1
ATOM 671 C CA . GLY A 1 87 ? 2.989 14.436 16.869 1.00 88.31 87 GLY A CA 1
ATOM 672 C C . GLY A 1 87 ? 3.828 13.444 16.065 1.00 88.31 87 GLY A C 1
ATOM 673 O O . GLY A 1 87 ? 4.566 12.663 16.661 1.00 88.31 87 GLY A O 1
ATOM 674 N N . GLY A 1 88 ? 3.735 13.451 14.733 1.00 90.88 88 GLY A N 1
ATOM 675 C CA . GLY A 1 88 ? 4.451 12.509 13.878 1.00 90.88 88 GLY A CA 1
ATOM 676 C C . GLY A 1 88 ? 3.970 11.067 14.054 1.00 90.88 88 GLY A C 1
ATOM 677 O O . GLY A 1 88 ? 2.790 10.819 14.307 1.00 90.88 88 GLY A O 1
ATOM 678 N N . PHE A 1 89 ? 4.882 10.109 13.866 1.00 93.56 89 PHE A N 1
ATOM 679 C CA . PHE A 1 89 ? 4.573 8.685 13.995 1.00 93.56 89 PHE A CA 1
ATOM 680 C C . PHE A 1 89 ? 4.585 8.211 15.449 1.00 93.56 89 PHE A C 1
ATOM 682 O O . PHE A 1 89 ? 5.468 8.576 16.221 1.00 93.56 89 PHE A O 1
ATOM 689 N N . SER A 1 90 ? 3.653 7.325 15.792 1.00 93.12 90 SER A N 1
ATOM 690 C CA . SER A 1 90 ? 3.599 6.636 17.082 1.00 93.12 90 SER A CA 1
ATOM 691 C C . SER A 1 90 ? 3.056 5.214 16.934 1.00 93.12 90 SER A C 1
ATOM 693 O O . SER A 1 90 ? 2.494 4.844 15.902 1.00 93.12 90 SER A O 1
ATOM 695 N N . TYR A 1 91 ? 3.241 4.383 17.956 1.00 91.94 91 TYR A N 1
ATOM 696 C CA . TYR A 1 91 ? 2.701 3.026 17.961 1.00 91.94 91 TYR A CA 1
ATOM 697 C C . TYR A 1 91 ? 1.186 3.029 18.163 1.00 91.94 91 TYR A C 1
ATOM 699 O O . TYR A 1 91 ? 0.626 3.881 18.855 1.00 91.94 91 TYR A O 1
ATOM 707 N N . THR A 1 92 ? 0.510 2.044 17.575 1.00 87.50 92 THR A N 1
ATOM 708 C CA . THR A 1 92 ? -0.911 1.815 17.857 1.00 87.50 92 THR A CA 1
ATOM 709 C C . THR A 1 92 ? -1.107 1.109 19.197 1.00 87.50 92 THR A C 1
ATOM 711 O O . THR A 1 92 ? -0.198 0.470 19.723 1.00 87.50 92 THR A O 1
ATOM 714 N N . GLY A 1 93 ? -2.329 1.163 19.740 1.00 80.12 93 GLY A N 1
ATOM 715 C CA . GLY A 1 93 ? -2.672 0.482 20.998 1.00 80.12 93 GLY A CA 1
ATOM 716 C C . GLY A 1 93 ? -2.552 -1.048 20.953 1.00 80.12 93 GLY A C 1
ATOM 717 O O . GLY A 1 93 ? -2.617 -1.688 21.997 1.00 80.12 93 GLY A O 1
ATOM 718 N N . ASN A 1 94 ? -2.363 -1.631 19.765 1.00 81.75 94 ASN A N 1
ATOM 719 C CA . ASN A 1 94 ? -2.164 -3.068 19.588 1.00 81.75 94 ASN A CA 1
ATOM 720 C C . ASN A 1 94 ? -0.699 -3.490 19.775 1.00 81.75 94 ASN A C 1
ATOM 722 O O . ASN A 1 94 ? -0.437 -4.676 19.957 1.00 81.75 94 ASN A O 1
ATOM 726 N N . THR A 1 95 ? 0.248 -2.547 19.764 1.00 86.25 95 THR A N 1
ATOM 727 C CA . THR A 1 95 ? 1.643 -2.816 20.121 1.00 86.25 95 THR A CA 1
ATOM 728 C C . THR A 1 95 ? 1.795 -2.731 21.645 1.00 86.25 95 THR A C 1
ATOM 730 O O . THR A 1 95 ? 1.542 -1.662 22.209 1.00 86.25 95 THR A O 1
ATOM 733 N N . PRO A 1 96 ? 2.208 -3.805 22.346 1.00 88.94 96 PRO A N 1
ATOM 734 C CA . PRO A 1 96 ? 2.416 -3.776 23.792 1.00 88.94 96 PRO A CA 1
ATOM 735 C C . PRO A 1 96 ? 3.385 -2.671 24.222 1.00 88.94 96 PRO A C 1
ATOM 737 O O . PRO A 1 96 ? 4.425 -2.493 23.596 1.00 88.94 96 PRO A O 1
ATOM 740 N N . PHE A 1 97 ? 3.084 -1.972 25.323 1.00 88.44 97 PHE A N 1
ATOM 741 C CA . PHE A 1 97 ? 3.858 -0.810 25.788 1.00 88.44 97 PHE A CA 1
ATOM 742 C C . PHE A 1 97 ? 5.367 -1.082 25.906 1.00 88.44 97 PHE A C 1
ATOM 744 O O . PHE A 1 97 ? 6.173 -0.267 25.482 1.00 88.44 97 PHE A O 1
ATOM 751 N N . TYR A 1 98 ? 5.759 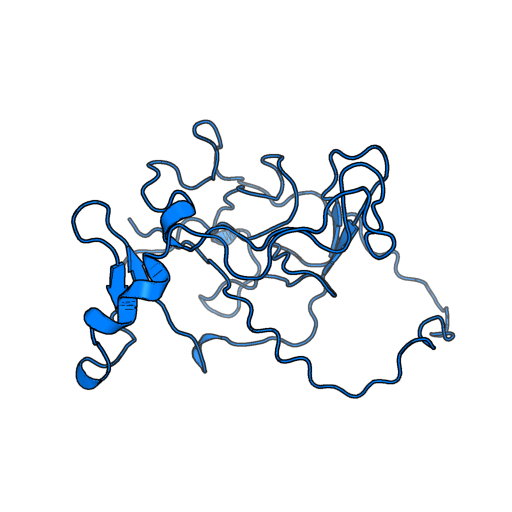-2.259 26.404 1.00 89.94 98 TYR A N 1
ATOM 752 C CA . TYR A 1 98 ? 7.170 -2.639 26.557 1.00 89.94 98 TYR A CA 1
ATOM 753 C C . TYR A 1 98 ? 7.915 -2.866 25.227 1.00 89.94 98 TYR A C 1
ATOM 755 O O . TYR A 1 98 ? 9.137 -2.983 25.230 1.00 89.94 98 TYR A O 1
ATOM 763 N N . GLN A 1 99 ? 7.198 -2.973 24.103 1.00 88.38 99 GLN A N 1
ATOM 764 C CA . GLN A 1 99 ? 7.767 -3.076 22.754 1.00 88.38 99 GLN A CA 1
ATOM 765 C C . GLN A 1 99 ? 7.798 -1.725 22.033 1.00 88.38 99 GLN A C 1
ATOM 767 O O . GLN A 1 99 ? 8.399 -1.622 20.966 1.00 88.38 99 GLN A O 1
ATOM 772 N N . GLN A 1 100 ? 7.149 -0.699 22.590 1.00 91.62 100 GLN A N 1
ATOM 773 C CA . GLN A 1 100 ? 7.105 0.623 21.986 1.00 91.62 100 GLN A CA 1
ATOM 774 C C . GLN A 1 100 ? 8.412 1.361 22.260 1.00 91.62 100 GLN A C 1
ATOM 776 O O . GLN A 1 100 ? 8.756 1.654 23.401 1.00 91.62 100 GLN A O 1
ATOM 781 N N . ASP A 1 101 ? 9.122 1.685 21.188 1.00 91.56 101 ASP A N 1
ATOM 782 C CA . ASP A 1 101 ? 10.370 2.435 21.223 1.00 91.56 101 ASP A CA 1
ATOM 783 C C . ASP A 1 101 ? 10.327 3.536 20.150 1.00 91.56 101 ASP A C 1
ATOM 785 O O . ASP A 1 101 ? 10.435 3.227 18.955 1.00 91.56 101 ASP A O 1
ATOM 789 N N . PRO A 1 102 ? 10.087 4.806 20.528 1.00 86.88 102 PRO A N 1
ATOM 790 C CA . PRO A 1 102 ? 10.007 5.911 19.576 1.00 86.88 102 PRO A CA 1
ATOM 791 C C . PRO A 1 102 ? 11.273 6.086 18.729 1.00 86.88 102 PRO A C 1
ATOM 793 O O . PRO A 1 102 ? 11.176 6.523 17.583 1.00 86.88 102 PRO A O 1
ATOM 796 N N . GLU A 1 103 ? 12.447 5.698 19.238 1.00 88.94 103 GLU A N 1
ATOM 797 C CA . GLU A 1 103 ? 13.713 5.807 18.502 1.00 88.94 103 GLU A CA 1
ATOM 798 C C . GLU A 1 103 ? 13.761 4.834 17.312 1.00 88.94 103 GLU A C 1
ATOM 800 O O . GLU A 1 103 ? 14.413 5.099 16.300 1.00 88.94 103 GLU A O 1
ATOM 805 N N . LYS A 1 104 ? 12.985 3.744 17.368 1.00 90.12 104 LYS A N 1
ATOM 806 C CA . LYS A 1 104 ? 12.853 2.762 16.278 1.00 90.12 104 LYS A CA 1
ATOM 807 C C . LYS A 1 104 ? 11.849 3.155 15.196 1.00 90.12 104 LYS A C 1
ATOM 809 O O . LYS A 1 104 ? 11.689 2.418 14.227 1.00 90.12 104 LYS A O 1
ATOM 814 N N . LEU A 1 105 ? 11.211 4.322 15.298 1.00 92.50 105 LEU A N 1
ATOM 815 C CA . LEU A 1 105 ? 10.278 4.822 14.281 1.00 92.50 105 LEU A CA 1
ATOM 816 C C . LEU A 1 105 ? 10.969 5.600 13.150 1.00 92.50 105 LEU A C 1
ATOM 818 O O . LEU A 1 105 ? 10.304 6.024 12.206 1.00 92.50 105 LEU A O 1
ATOM 822 N N . GLY A 1 106 ? 12.294 5.780 13.205 1.00 92.00 106 GLY A N 1
ATOM 823 C CA . GLY A 1 106 ? 13.041 6.586 12.231 1.00 92.00 106 GLY A CA 1
ATOM 824 C C . GLY A 1 106 ? 12.871 6.138 10.774 1.00 92.00 106 GLY A C 1
ATOM 825 O O . GLY A 1 106 ? 12.868 6.966 9.866 1.00 92.00 106 GLY A O 1
ATOM 826 N N . TRP A 1 107 ? 12.639 4.846 10.526 1.00 91.25 107 TRP A N 1
ATOM 827 C CA . TRP A 1 107 ? 12.401 4.341 9.172 1.00 91.25 107 TRP A CA 1
ATOM 828 C C . TRP A 1 107 ? 11.084 4.858 8.563 1.00 91.25 107 TRP A C 1
ATOM 830 O O . TRP A 1 107 ? 11.024 5.109 7.360 1.00 91.25 107 TRP A O 1
ATOM 840 N N . LEU A 1 108 ? 10.048 5.103 9.375 1.00 92.50 108 LEU A N 1
ATOM 841 C CA . LEU A 1 108 ? 8.794 5.713 8.912 1.00 92.50 108 LEU A CA 1
ATOM 842 C C . LEU A 1 108 ? 9.009 7.161 8.457 1.00 92.50 108 LEU A C 1
ATOM 844 O O . LEU A 1 108 ? 8.311 7.635 7.559 1.00 92.50 108 LEU A O 1
ATOM 848 N N . GLN A 1 109 ? 9.997 7.835 9.052 1.00 91.00 109 GLN A N 1
ATOM 849 C CA . GLN A 1 109 ? 10.360 9.223 8.769 1.00 91.00 109 GLN A CA 1
ATOM 850 C C . GLN A 1 109 ? 11.333 9.374 7.593 1.00 91.00 109 GLN A C 1
ATOM 852 O O . GLN A 1 109 ? 11.660 10.486 7.178 1.00 91.00 109 GLN A O 1
ATOM 857 N N . PHE A 1 110 ? 11.824 8.265 7.038 1.00 91.19 110 PHE A N 1
ATOM 858 C CA . PHE A 1 110 ? 12.772 8.316 5.937 1.00 91.19 110 PHE A CA 1
ATOM 859 C C . PHE A 1 110 ? 12.124 8.925 4.686 1.00 91.19 110 PHE A C 1
ATOM 861 O O . PHE A 1 110 ? 11.178 8.374 4.125 1.00 91.19 110 PHE A O 1
ATOM 868 N N . MET A 1 111 ? 12.662 10.059 4.230 1.00 90.56 111 MET A N 1
ATOM 869 C CA . MET A 1 111 ? 12.157 10.802 3.066 1.00 90.56 111 MET A CA 1
ATOM 870 C C . MET A 1 111 ? 12.809 10.391 1.737 1.00 90.56 111 MET A C 1
ATOM 872 O O . MET A 1 111 ? 12.421 10.897 0.687 1.00 90.56 111 MET A O 1
ATOM 876 N N . GLY A 1 112 ? 13.805 9.500 1.767 1.00 91.25 112 GLY A N 1
ATOM 877 C CA . GLY A 1 112 ? 14.490 9.014 0.569 1.00 91.25 112 GLY A CA 1
ATOM 878 C C . GLY A 1 112 ? 13.772 7.851 -0.122 1.00 91.25 112 GLY A C 1
ATOM 879 O O . GLY A 1 112 ? 12.659 7.468 0.244 1.00 91.25 112 GLY A O 1
ATOM 880 N N . HIS A 1 113 ? 14.438 7.275 -1.125 1.00 91.44 113 HIS A N 1
ATOM 881 C CA . HIS A 1 113 ? 13.957 6.103 -1.860 1.00 91.44 113 HIS A CA 1
ATOM 882 C C . HIS A 1 113 ? 14.333 4.797 -1.149 1.00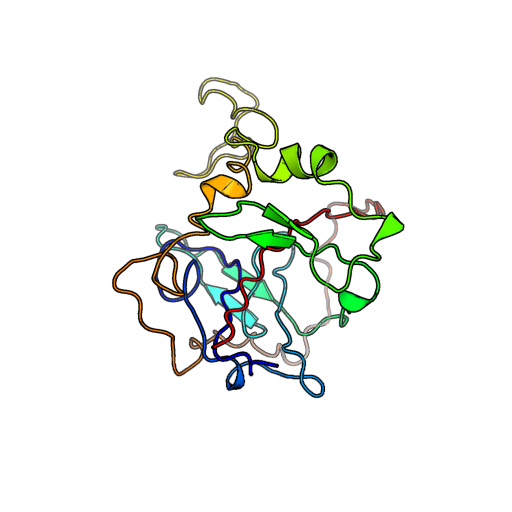 91.44 113 HIS A C 1
ATOM 884 O O . HIS A 1 113 ? 15.481 4.605 -0.753 1.00 91.44 113 HIS A O 1
ATOM 890 N N . TRP A 1 114 ? 13.366 3.893 -1.018 1.00 88.69 114 TRP A N 1
ATOM 891 C CA . TRP A 1 114 ? 13.557 2.545 -0.493 1.00 88.69 114 TRP A CA 1
ATOM 892 C C . TRP A 1 114 ? 13.977 1.589 -1.603 1.00 88.69 114 TRP A C 1
ATOM 894 O O . TRP A 1 114 ? 13.138 1.136 -2.375 1.00 88.69 114 TRP A O 1
ATOM 904 N N . GLY A 1 115 ? 15.264 1.260 -1.658 1.00 90.56 115 GLY A N 1
ATOM 905 C CA . GLY A 1 115 ? 15.843 0.383 -2.674 1.00 90.56 115 GLY A CA 1
ATOM 906 C C . GLY A 1 115 ? 16.802 1.126 -3.597 1.00 90.56 115 GLY A C 1
ATOM 907 O O . GLY A 1 115 ? 17.196 2.263 -3.330 1.00 90.56 115 GLY A O 1
ATOM 908 N N . ASP A 1 116 ? 17.187 0.465 -4.681 1.00 92.12 116 ASP A N 1
ATOM 909 C CA . ASP A 1 116 ? 18.209 0.981 -5.585 1.00 92.12 116 ASP A CA 1
ATOM 910 C C . ASP A 1 116 ? 17.672 2.083 -6.504 1.00 92.12 116 ASP A C 1
ATOM 912 O O . ASP A 1 116 ? 16.469 2.229 -6.736 1.00 92.12 116 ASP A O 1
ATOM 916 N N . LYS A 1 117 ? 18.599 2.874 -7.048 1.00 94.19 117 LYS A N 1
ATOM 917 C CA . LYS A 1 117 ? 18.314 3.856 -8.096 1.00 94.19 117 LYS A CA 1
ATOM 918 C C . LYS A 1 117 ? 18.141 3.149 -9.441 1.00 94.19 117 LYS A C 1
ATOM 920 O O . LYS A 1 117 ? 18.903 2.241 -9.767 1.00 94.19 117 LYS A O 1
ATOM 925 N N . SER A 1 118 ? 17.207 3.636 -10.258 1.00 93.75 118 SER A N 1
ATOM 926 C CA . SER A 1 118 ? 17.018 3.164 -11.633 1.00 93.75 118 SER A CA 1
ATOM 927 C C . SER A 1 118 ? 18.312 3.196 -12.445 1.00 93.75 118 SER A C 1
ATOM 929 O O . SER A 1 118 ? 19.076 4.169 -12.384 1.00 93.75 118 SER A O 1
ATOM 931 N N . TYR A 1 119 ? 18.507 2.193 -13.297 1.00 95.00 119 TYR A N 1
ATOM 932 C CA . TYR A 1 119 ? 19.572 2.235 -14.293 1.00 95.00 119 TYR A CA 1
ATOM 933 C C . TYR A 1 119 ? 19.306 3.331 -15.326 1.00 95.00 119 TYR A C 1
ATOM 935 O O . TYR A 1 119 ? 18.160 3.618 -15.680 1.00 95.00 119 TYR A O 1
ATOM 943 N N . GLN A 1 120 ? 20.385 3.937 -15.823 1.00 94.69 120 GLN A N 1
ATOM 944 C CA . GLN A 1 120 ? 20.316 4.859 -16.956 1.00 94.69 120 GLN A CA 1
ATOM 945 C C . GLN A 1 120 ? 19.787 4.128 -18.198 1.00 94.69 120 GLN A C 1
ATOM 947 O O . GLN A 1 120 ? 20.074 2.948 -18.384 1.00 94.69 120 GLN A O 1
ATOM 952 N N . LEU A 1 121 ? 19.072 4.839 -19.075 1.00 92.00 121 LEU A N 1
ATOM 953 C CA . LEU A 1 121 ? 18.511 4.265 -20.309 1.00 92.00 121 LEU A CA 1
ATOM 954 C C . LEU A 1 121 ? 19.577 3.715 -21.271 1.00 92.00 121 LEU A C 1
ATOM 956 O O . LEU A 1 121 ? 19.280 2.852 -22.085 1.00 92.00 121 LEU A O 1
ATOM 960 N N . SER A 1 122 ? 20.816 4.202 -21.178 1.00 94.62 122 SER A N 1
ATOM 961 C CA . SER A 1 122 ? 21.960 3.718 -21.959 1.00 94.62 122 SER A CA 1
ATOM 962 C C . SER A 1 122 ? 22.564 2.411 -21.433 1.00 94.62 122 SER A C 1
ATOM 964 O O . SER A 1 122 ? 23.426 1.836 -22.095 1.00 94.62 122 SER A O 1
ATOM 966 N N . ASN A 1 123 ? 22.171 1.949 -20.242 1.00 96.00 123 ASN A N 1
ATOM 967 C CA . ASN A 1 123 ? 22.710 0.724 -19.663 1.00 96.00 123 ASN A CA 1
ATOM 968 C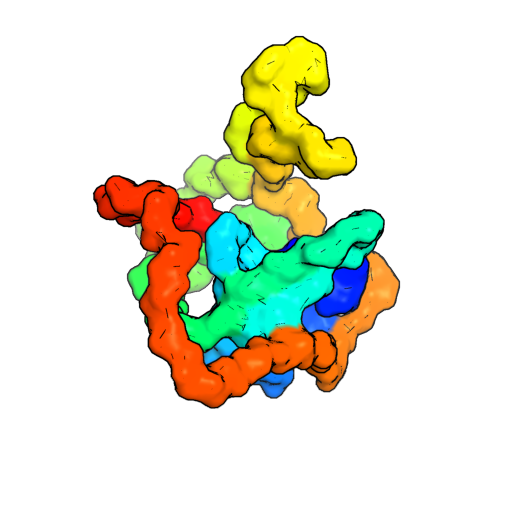 C . ASN A 1 123 ? 22.200 -0.495 -20.460 1.00 96.00 123 ASN A C 1
ATOM 970 O O . ASN A 1 123 ? 20.986 -0.665 -20.564 1.00 96.00 123 ASN A O 1
ATOM 974 N N . PRO A 1 124 ? 23.081 -1.382 -20.967 1.00 95.69 124 PRO A N 1
ATOM 975 C CA . PRO A 1 124 ? 22.672 -2.534 -21.778 1.00 95.69 124 PRO A CA 1
ATOM 976 C C . PRO A 1 124 ? 21.818 -3.564 -21.020 1.00 95.69 124 PRO A C 1
ATOM 978 O O . PRO A 1 124 ? 21.175 -4.402 -21.645 1.00 95.69 124 PRO A O 1
ATOM 981 N N . HIS A 1 125 ? 21.798 -3.518 -19.686 1.00 94.75 125 HIS A N 1
ATOM 982 C CA . HIS A 1 125 ? 20.944 -4.359 -18.847 1.00 94.75 125 HIS A CA 1
ATOM 983 C C . HIS A 1 125 ? 19.591 -3.712 -18.522 1.00 94.75 125 HIS A C 1
ATOM 985 O O . HIS A 1 125 ? 18.736 -4.369 -17.935 1.00 94.75 125 HIS A O 1
ATOM 991 N N . GLN A 1 126 ? 19.368 -2.446 -18.886 1.00 95.44 126 GLN A N 1
ATOM 992 C CA . GLN A 1 126 ? 18.076 -1.792 -18.719 1.00 95.44 126 GLN A CA 1
ATOM 993 C C . GLN A 1 126 ? 17.193 -2.081 -19.933 1.00 95.44 126 GLN A C 1
ATOM 995 O O . GLN A 1 126 ? 17.553 -1.789 -21.069 1.00 95.44 126 GLN A O 1
ATOM 1000 N N . THR A 1 127 ? 16.007 -2.629 -19.685 1.00 93.25 127 THR A N 1
ATOM 1001 C CA . THR A 1 127 ? 14.962 -2.781 -20.704 1.00 93.25 127 THR A CA 1
ATOM 1002 C C . THR A 1 127 ? 13.775 -1.922 -20.301 1.00 93.25 127 THR A C 1
ATOM 1004 O O . THR A 1 127 ? 13.386 -1.925 -19.133 1.00 93.25 127 THR A O 1
ATOM 1007 N N . CYS A 1 128 ? 13.197 -1.193 -21.254 1.00 86.12 128 CYS A N 1
ATOM 1008 C CA . CYS A 1 128 ? 11.985 -0.411 -21.038 1.00 86.12 128 CYS A CA 1
ATOM 1009 C C . CYS A 1 128 ? 10.963 -0.693 -22.140 1.00 86.12 128 CYS A C 1
ATOM 1011 O O . CYS A 1 128 ? 11.320 -0.922 -23.297 1.00 86.12 128 CYS A O 1
ATOM 1013 N N . ILE A 1 129 ? 9.689 -0.667 -21.769 1.00 81.44 129 ILE A N 1
ATOM 1014 C CA . ILE A 1 129 ? 8.537 -0.771 -22.655 1.00 81.44 129 ILE A CA 1
ATOM 1015 C C . ILE A 1 129 ? 7.731 0.514 -22.456 1.00 81.44 129 ILE A C 1
ATOM 1017 O O . ILE A 1 129 ? 7.120 0.717 -21.409 1.00 81.44 129 ILE A O 1
ATOM 1021 N N . ALA A 1 130 ? 7.737 1.393 -23.461 1.00 79.12 130 ALA A N 1
ATOM 1022 C CA . ALA A 1 130 ? 7.206 2.754 -23.347 1.00 79.12 130 ALA A CA 1
ATOM 1023 C C . ALA A 1 130 ? 7.843 3.526 -22.167 1.00 79.12 130 ALA A C 1
ATOM 1025 O O . ALA A 1 130 ? 9.064 3.675 -22.141 1.00 79.12 130 ALA A O 1
ATOM 1026 N N . SER A 1 131 ? 7.041 4.033 -21.224 1.00 76.00 131 SER A N 1
ATOM 1027 C CA . SER A 1 131 ? 7.507 4.736 -20.018 1.00 76.00 131 SER A CA 1
ATOM 1028 C C . SER A 1 131 ? 7.981 3.805 -18.902 1.00 76.00 131 SER A C 1
ATOM 1030 O O . SER A 1 131 ? 8.613 4.271 -17.957 1.00 76.00 131 SER A O 1
ATOM 1032 N N . GLU A 1 132 ? 7.690 2.509 -18.999 1.00 80.94 132 GLU A N 1
ATOM 1033 C CA . GLU A 1 132 ? 7.924 1.556 -17.919 1.00 80.94 132 GLU A CA 1
ATOM 1034 C C . GLU A 1 132 ? 9.256 0.837 -18.116 1.00 80.94 132 GLU A C 1
ATOM 1036 O O . GLU A 1 132 ? 9.498 0.228 -19.158 1.00 80.94 132 GLU A O 1
ATOM 1041 N N . CYS A 1 133 ? 10.127 0.874 -17.111 1.00 86.88 133 CYS A N 1
ATOM 1042 C CA . CYS A 1 133 ? 11.430 0.209 -17.139 1.00 86.88 133 CYS A CA 1
ATOM 1043 C C . CYS A 1 133 ? 11.479 -0.958 -16.149 1.00 86.88 133 CYS A C 1
ATOM 1045 O O . CYS A 1 133 ? 10.777 -0.958 -15.145 1.00 86.88 133 CYS A O 1
ATOM 1047 N N . PHE A 1 134 ? 12.336 -1.947 -16.407 1.00 88.38 134 PHE A N 1
ATOM 1048 C CA . PHE A 1 134 ? 12.500 -3.096 -15.510 1.00 88.38 134 PHE A CA 1
ATOM 1049 C C . PHE A 1 134 ? 13.179 -2.711 -14.190 1.00 88.38 134 PHE A C 1
ATOM 1051 O O . PHE A 1 134 ? 12.744 -3.139 -13.124 1.00 88.38 134 PHE A O 1
ATOM 1058 N N . TYR A 1 135 ? 14.232 -1.891 -14.251 1.00 92.69 135 TYR A N 1
ATOM 1059 C CA . TYR A 1 135 ? 14.935 -1.401 -13.067 1.00 92.69 135 TYR A CA 1
ATOM 1060 C C . TYR A 1 135 ? 14.556 0.055 -12.805 1.00 92.69 135 TYR A C 1
ATOM 1062 O O . TYR A 1 135 ? 15.196 0.980 -13.318 1.00 92.69 135 TYR A O 1
ATOM 1070 N N . THR A 1 136 ? 13.498 0.261 -12.023 1.00 89.94 136 THR A N 1
ATOM 1071 C CA . THR A 1 136 ? 13.056 1.584 -11.564 1.00 89.94 136 THR A CA 1
ATOM 1072 C C . THR A 1 136 ? 13.624 1.907 -10.190 1.00 89.94 136 THR A C 1
ATOM 1074 O O . THR A 1 136 ? 13.983 1.015 -9.424 1.00 89.94 136 THR A O 1
ATOM 1077 N N . SER A 1 137 ? 13.682 3.198 -9.860 1.00 90.69 137 SER A N 1
ATOM 1078 C CA . SER A 1 137 ? 13.999 3.613 -8.496 1.00 90.69 137 SER A CA 1
ATOM 1079 C C . SER A 1 137 ? 12.922 3.107 -7.540 1.00 90.69 137 SER A C 1
ATOM 1081 O O . SER A 1 137 ? 11.739 3.093 -7.888 1.00 90.69 137 SER A O 1
ATOM 1083 N N . GLY A 1 138 ? 13.325 2.723 -6.333 1.00 89.25 138 GLY A N 1
ATOM 1084 C CA . GLY A 1 138 ? 12.390 2.329 -5.281 1.00 89.25 138 GLY A CA 1
ATOM 1085 C C . GLY A 1 138 ? 11.395 3.435 -4.888 1.00 89.25 138 GLY A C 1
ATOM 1086 O O . GLY A 1 138 ? 11.587 4.597 -5.252 1.00 89.25 138 GLY A O 1
ATOM 1087 N N . PRO A 1 139 ? 10.320 3.135 -4.141 1.00 86.44 139 PRO A N 1
ATOM 1088 C CA . PRO A 1 139 ? 9.362 4.152 -3.717 1.00 86.44 139 PRO A CA 1
ATOM 1089 C C . PRO A 1 139 ? 9.978 5.117 -2.698 1.00 86.44 139 PRO A C 1
ATOM 1091 O O . PRO A 1 139 ? 10.835 4.739 -1.903 1.00 86.44 139 PRO A O 1
ATOM 1094 N N . LEU A 1 140 ? 9.494 6.360 -2.669 1.00 88.50 140 LEU A N 1
ATOM 1095 C CA . LEU A 1 140 ? 9.775 7.261 -1.549 1.00 88.50 140 LEU A CA 1
ATOM 1096 C C . LEU A 1 140 ? 9.212 6.687 -0.240 1.00 88.50 140 LEU A C 1
ATOM 1098 O O . LEU A 1 140 ? 8.184 6.000 -0.249 1.00 88.50 140 LEU A O 1
ATOM 1102 N N . GLY A 1 141 ? 9.876 6.978 0.878 1.00 89.19 141 GLY A N 1
ATOM 1103 C CA . GLY A 1 141 ? 9.518 6.411 2.175 1.00 89.19 141 GLY A CA 1
ATOM 1104 C C . GLY A 1 141 ? 8.185 6.885 2.759 1.00 89.19 141 GLY A C 1
ATOM 1105 O O . GLY A 1 141 ? 7.544 7.786 2.210 1.00 89.19 141 GLY A O 1
ATOM 1106 N N . PRO A 1 142 ? 7.720 6.258 3.856 1.00 88.31 142 PRO A N 1
ATOM 1107 C CA . PRO A 1 142 ? 6.325 6.346 4.297 1.00 88.31 142 PRO A CA 1
ATOM 1108 C C . PRO A 1 142 ? 5.831 7.771 4.563 1.00 88.31 142 PRO A C 1
ATOM 1110 O O . PRO A 1 142 ? 4.726 8.122 4.149 1.00 88.31 142 PRO A O 1
ATOM 1113 N N . GLN A 1 143 ? 6.652 8.624 5.179 1.00 87.12 143 GLN A N 1
ATOM 1114 C CA . GLN A 1 143 ? 6.286 10.016 5.457 1.00 87.12 143 GLN A CA 1
ATOM 1115 C C . GLN A 1 143 ? 5.969 10.830 4.192 1.00 87.12 143 GLN A C 1
ATOM 1117 O O . GLN A 1 143 ? 5.128 11.730 4.232 1.00 87.12 143 GLN A O 1
ATOM 1122 N N . SER A 1 144 ? 6.564 10.484 3.046 1.00 85.38 144 SER A N 1
ATOM 1123 C CA . SER A 1 144 ? 6.307 11.164 1.769 1.00 85.38 144 SER A CA 1
ATOM 1124 C C . SER A 1 144 ? 4.909 10.894 1.193 1.00 85.38 144 SER A C 1
ATOM 1126 O O . SER A 1 144 ? 4.477 11.589 0.276 1.00 85.38 144 SER A O 1
ATOM 1128 N N . LYS A 1 145 ? 4.166 9.913 1.727 1.00 79.88 145 LYS A N 1
ATOM 1129 C CA . LYS A 1 145 ? 2.885 9.427 1.179 1.00 79.88 145 LYS A CA 1
ATOM 1130 C C . LYS A 1 145 ? 1.679 10.311 1.527 1.00 79.88 145 LYS A C 1
ATOM 1132 O O . LYS A 1 145 ? 0.564 9.815 1.706 1.00 79.88 145 LYS A O 1
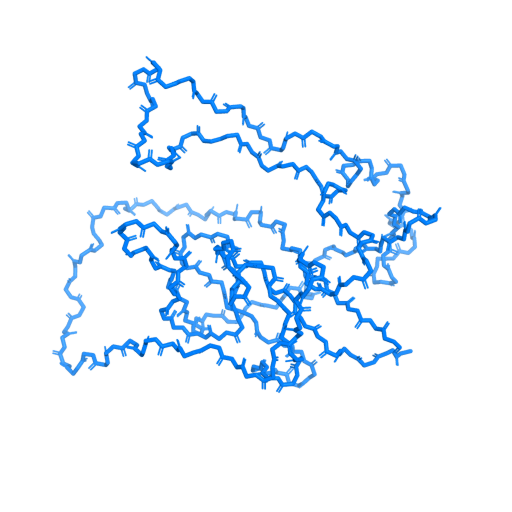ATOM 1137 N N . SER A 1 146 ? 1.894 11.622 1.655 1.00 80.06 146 SER A N 1
ATOM 1138 C CA . SER A 1 146 ? 0.860 12.624 1.960 1.00 80.06 146 SER A CA 1
ATOM 1139 C C . SER A 1 146 ? -0.063 12.186 3.108 1.00 80.06 146 SER A C 1
ATOM 1141 O O . SER A 1 146 ? -1.291 12.211 2.988 1.00 80.06 146 SER A O 1
ATOM 1143 N N . LEU A 1 147 ? 0.513 11.710 4.216 1.00 81.81 147 LEU A N 1
ATOM 1144 C CA . LEU A 1 147 ? -0.248 11.127 5.329 1.00 81.81 147 LEU A CA 1
ATOM 1145 C C . LEU A 1 147 ? -1.167 12.160 6.000 1.00 81.81 147 LEU A C 1
ATOM 1147 O O . LEU A 1 147 ? -2.324 11.849 6.296 1.00 81.81 147 LEU A O 1
ATOM 1151 N N . GLY A 1 148 ? -0.680 13.400 6.106 1.00 78.56 148 GLY A N 1
ATOM 1152 C CA . GLY A 1 148 ? -1.350 14.568 6.687 1.00 78.56 148 GLY A CA 1
ATOM 1153 C C . GLY A 1 148 ? -2.412 15.255 5.829 1.00 78.56 148 GLY A C 1
ATOM 1154 O O . GLY A 1 148 ? -2.888 16.328 6.193 1.00 78.56 148 GLY A O 1
ATOM 1155 N N . ARG A 1 149 ? -2.769 14.687 4.672 1.00 77.50 149 ARG A N 1
ATOM 1156 C CA . ARG A 1 149 ? -3.779 15.263 3.772 1.00 77.50 149 ARG A CA 1
ATOM 1157 C C . ARG A 1 149 ? -5.153 15.384 4.451 1.00 77.50 149 ARG A C 1
ATOM 1159 O O . ARG A 1 149 ? -5.586 14.463 5.143 1.00 77.50 149 ARG A O 1
ATOM 1166 N N . GLY A 1 150 ? -5.858 16.484 4.169 1.00 75.19 150 GLY A N 1
ATOM 1167 C CA . GLY A 1 150 ? -7.215 16.753 4.673 1.00 75.19 150 GLY A CA 1
ATOM 1168 C C . GLY A 1 150 ? -8.334 15.977 3.965 1.00 75.19 150 GLY A C 1
ATOM 1169 O O . GLY A 1 150 ? -9.480 16.020 4.402 1.00 75.19 150 GLY A O 1
ATOM 1170 N N . TYR A 1 151 ? -8.011 15.249 2.893 1.00 75.81 151 TYR A N 1
ATOM 1171 C CA . TYR A 1 151 ? -8.958 14.459 2.107 1.00 75.81 151 TYR A CA 1
ATOM 1172 C C . TYR A 1 151 ? -8.632 12.965 2.203 1.00 75.81 151 TYR A C 1
ATOM 1174 O O . TYR A 1 151 ? -7.479 12.564 2.345 1.00 75.81 151 TYR A O 1
ATOM 1182 N N . ILE A 1 152 ? -9.649 12.108 2.138 1.00 75.31 152 ILE A N 1
ATOM 1183 C CA . ILE A 1 152 ? -9.456 10.652 2.242 1.00 75.31 152 ILE A CA 1
ATOM 1184 C C . ILE A 1 152 ? -8.682 10.093 1.035 1.00 75.31 152 ILE A C 1
ATOM 1186 O O . ILE A 1 152 ? -7.744 9.306 1.209 1.00 75.31 152 ILE A O 1
ATOM 1190 N N . CYS A 1 153 ? -9.011 10.564 -0.167 1.00 73.44 153 CYS A N 1
ATOM 1191 C CA . CYS A 1 153 ? -8.323 10.229 -1.410 1.00 73.44 153 CYS A CA 1
ATOM 1192 C C . CYS A 1 153 ? -6.949 10.909 -1.540 1.00 73.44 153 CYS A C 1
ATOM 1194 O O . CYS A 1 153 ? -6.614 11.802 -0.765 1.00 73.44 153 CYS A O 1
ATOM 1196 N N . GLY A 1 154 ? -6.167 10.502 -2.545 1.00 63.78 154 GLY A N 1
ATOM 1197 C CA . GLY A 1 154 ? -4.889 11.145 -2.887 1.00 63.78 154 GLY A CA 1
ATOM 1198 C C . GLY A 1 154 ? -5.032 12.540 -3.516 1.00 63.78 154 GLY A C 1
ATOM 1199 O O . GLY A 1 154 ? -4.194 13.401 -3.267 1.00 63.78 154 GLY A O 1
ATOM 1200 N N . ALA A 1 155 ? -6.107 12.781 -4.274 1.00 65.62 155 ALA A N 1
ATOM 1201 C CA . ALA A 1 155 ? -6.408 14.071 -4.901 1.00 65.62 155 ALA A CA 1
ATOM 1202 C C . ALA A 1 155 ? -7.355 14.926 -4.039 1.00 65.62 155 ALA A C 1
ATOM 1204 O O . ALA A 1 155 ? -8.223 14.392 -3.343 1.00 65.62 155 ALA A O 1
ATOM 1205 N N . SER A 1 156 ? -7.201 16.253 -4.099 1.00 63.19 156 SER A N 1
ATOM 1206 C CA . SER A 1 156 ? -7.969 17.222 -3.299 1.00 63.19 156 SER A CA 1
ATOM 1207 C C . SER A 1 156 ? -9.443 17.349 -3.698 1.00 63.19 156 SER A C 1
ATOM 1209 O O . SER A 1 156 ? -10.249 17.830 -2.907 1.00 63.19 156 SER A O 1
ATOM 1211 N N . ASP A 1 157 ? -9.809 16.910 -4.898 1.00 66.62 157 ASP A N 1
ATOM 1212 C CA . ASP A 1 157 ? -11.158 16.968 -5.468 1.00 66.62 157 ASP A CA 1
ATOM 1213 C C . ASP A 1 157 ? -11.865 15.600 -5.509 1.00 66.62 157 ASP A C 1
ATOM 1215 O O . ASP A 1 157 ? -13.028 15.500 -5.912 1.00 66.62 157 ASP A O 1
ATOM 1219 N N . CYS A 1 158 ? -11.197 14.535 -5.059 1.00 68.94 158 CYS A N 1
ATOM 1220 C CA . CYS A 1 158 ? -11.756 13.191 -5.105 1.00 68.94 158 CYS A CA 1
ATOM 1221 C C . CYS A 1 158 ? -12.860 12.987 -4.060 1.00 68.94 158 CYS A C 1
ATOM 1223 O O . CYS A 1 158 ? -12.706 13.264 -2.867 1.00 68.94 158 CYS A O 1
ATOM 1225 N N . LYS A 1 159 ? -13.986 12.436 -4.525 1.00 75.44 159 LYS A N 1
ATOM 1226 C CA . LYS A 1 159 ? -15.129 12.037 -3.699 1.00 75.44 159 LYS A CA 1
ATOM 1227 C C . LYS A 1 159 ? -15.093 10.526 -3.468 1.00 75.44 159 LYS A C 1
ATOM 1229 O O . LYS A 1 159 ? -14.912 9.790 -4.438 1.00 75.44 159 LYS A O 1
ATOM 1234 N N . PRO A 1 160 ? -15.327 10.042 -2.232 1.00 81.44 160 PRO A N 1
ATOM 1235 C CA . PRO A 1 160 ? -15.444 8.614 -1.982 1.00 81.44 160 PRO A CA 1
ATOM 1236 C C . PRO A 1 160 ? -16.515 7.977 -2.858 1.00 81.44 160 PRO A C 1
ATOM 1238 O O . PRO A 1 160 ? -17.647 8.463 -2.942 1.00 81.44 160 PRO A O 1
ATOM 1241 N N . LEU A 1 161 ? -16.160 6.866 -3.483 1.00 82.81 161 LEU A N 1
ATOM 1242 C CA . LEU A 1 161 ? -17.023 6.143 -4.392 1.00 82.81 161 LEU A CA 1
ATOM 1243 C C . LEU A 1 161 ? -18.099 5.390 -3.604 1.00 82.81 161 LEU A C 1
ATOM 1245 O O . LEU A 1 161 ? -17.829 4.682 -2.629 1.00 82.81 161 LEU A O 1
ATOM 1249 N N . GLY A 1 162 ? -19.347 5.586 -4.034 1.00 84.81 162 GLY A N 1
ATOM 1250 C CA . GLY A 1 162 ? -20.532 4.911 -3.501 1.00 84.81 162 GLY A CA 1
ATOM 1251 C C . GLY A 1 162 ? -20.843 3.579 -4.183 1.00 84.81 162 GLY A C 1
ATOM 1252 O O . GLY A 1 162 ? -21.786 2.910 -3.777 1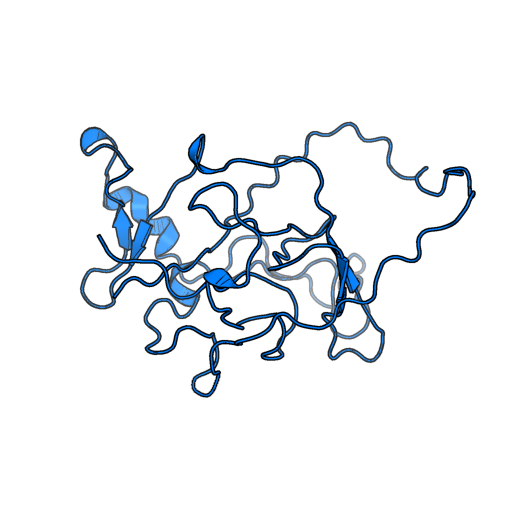.00 84.81 162 GLY A O 1
ATOM 1253 N N . LEU A 1 163 ? -20.067 3.211 -5.201 1.00 84.69 163 LEU A N 1
ATOM 1254 C CA . LEU A 1 163 ? -20.173 1.966 -5.950 1.00 84.69 163 LEU A CA 1
ATOM 1255 C C . LEU A 1 163 ? -18.767 1.485 -6.300 1.00 84.69 163 LEU A C 1
ATOM 1257 O O . LEU A 1 163 ? -17.850 2.293 -6.458 1.00 84.69 163 LEU A O 1
ATOM 1261 N N . LEU A 1 164 ? -18.614 0.171 -6.419 1.00 84.00 164 LEU A N 1
ATOM 1262 C CA . LEU A 1 164 ? -17.375 -0.421 -6.899 1.00 84.00 164 LEU A CA 1
ATOM 1263 C C . LEU A 1 164 ? -17.304 -0.344 -8.440 1.00 84.00 164 LEU A C 1
ATOM 1265 O O . LEU A 1 164 ? -18.356 -0.411 -9.087 1.00 84.00 164 LEU A O 1
ATOM 1269 N N . PRO A 1 165 ? -16.110 -0.200 -9.045 1.00 78.44 165 PRO A N 1
ATOM 1270 C CA . PRO A 1 165 ? -15.967 -0.144 -10.494 1.00 78.44 165 PRO A CA 1
ATOM 1271 C C . PRO A 1 165 ? -16.485 -1.418 -11.184 1.00 78.44 165 PRO A C 1
ATOM 1273 O O . PRO A 1 165 ? -16.459 -2.513 -10.612 1.00 78.44 165 PRO A O 1
ATOM 1276 N N . PRO A 1 166 ? -16.950 -1.321 -12.440 1.00 75.00 166 PRO A N 1
ATOM 1277 C CA . PRO A 1 166 ? -17.307 -2.504 -13.203 1.00 75.00 166 PRO A CA 1
ATOM 1278 C C . PRO A 1 166 ? -16.047 -3.328 -13.489 1.00 75.00 166 PRO A C 1
ATOM 1280 O O . PRO A 1 166 ? -15.105 -2.849 -14.119 1.00 75.00 166 PRO A O 1
ATOM 1283 N N . ILE A 1 167 ? -16.044 -4.591 -13.074 1.00 72.25 167 ILE A N 1
ATOM 1284 C CA . ILE A 1 167 ? -14.994 -5.535 -13.461 1.00 72.25 167 ILE A CA 1
ATOM 1285 C C . ILE A 1 167 ? -15.408 -6.215 -14.760 1.00 72.25 167 ILE A C 1
ATOM 1287 O O . ILE A 1 167 ? -16.543 -6.682 -14.893 1.00 72.25 167 ILE A O 1
ATOM 1291 N N . LYS A 1 168 ? -14.465 -6.382 -15.690 1.00 62.31 168 LYS A N 1
ATOM 1292 C CA . LYS A 1 168 ? -14.610 -7.420 -16.712 1.00 62.31 168 LYS A CA 1
ATOM 1293 C C . LYS A 1 168 ? -14.616 -8.782 -16.011 1.00 62.31 168 LYS A C 1
ATOM 1295 O O . LYS A 1 168 ? -13.617 -9.191 -15.422 1.00 62.31 168 LYS A O 1
ATOM 1300 N N . SER A 1 169 ? -15.747 -9.482 -16.050 1.00 48.03 169 SER A N 1
ATOM 1301 C CA . SER A 1 169 ? -15.834 -10.852 -15.547 1.00 48.03 169 SER A CA 1
ATOM 1302 C C . SER A 1 169 ? -14.806 -11.732 -16.256 1.00 48.03 169 SER A C 1
ATOM 1304 O O . SER A 1 169 ? -14.731 -11.706 -17.487 1.00 48.03 169 SER A O 1
ATOM 1306 N N . ILE A 1 170 ? -14.073 -12.554 -15.503 1.00 49.50 170 ILE A N 1
ATOM 1307 C CA . ILE A 1 170 ? -13.297 -13.655 -16.079 1.00 49.50 170 ILE A CA 1
ATOM 1308 C C . ILE A 1 170 ? -14.303 -14.528 -16.846 1.00 49.50 170 ILE A C 1
ATOM 1310 O O . ILE A 1 170 ? -15.255 -15.009 -16.221 1.00 49.50 170 ILE A O 1
ATOM 1314 N N . PRO A 1 171 ? -14.170 -14.731 -18.170 1.00 35.69 171 PRO A N 1
ATOM 1315 C CA . PRO A 1 171 ? -15.043 -15.666 -18.860 1.00 35.69 171 PRO A CA 1
ATOM 1316 C C . PRO A 1 171 ? -14.872 -17.031 -18.189 1.00 35.69 171 PRO A C 1
ATOM 1318 O O . PRO A 1 171 ? -13.764 -17.570 -18.141 1.00 35.69 171 PRO A O 1
ATOM 1321 N N . LYS A 1 172 ? -15.961 -17.596 -17.647 1.00 36.34 172 LYS A N 1
ATOM 1322 C CA . LYS A 1 172 ? -15.991 -19.012 -17.271 1.00 36.34 172 LYS A CA 1
ATOM 1323 C C . LYS A 1 172 ? -15.711 -19.787 -18.555 1.00 36.34 172 LYS A C 1
ATOM 1325 O O . LYS A 1 172 ? -16.615 -19.958 -19.366 1.00 36.34 172 LYS A O 1
ATOM 1330 N N . LYS A 1 173 ? -14.469 -20.228 -18.773 1.00 37.34 173 LYS A N 1
ATOM 1331 C CA . LYS A 1 173 ? -14.196 -21.221 -19.811 1.00 37.34 173 LYS A CA 1
ATOM 1332 C C . LYS A 1 173 ? -14.960 -22.480 -19.414 1.00 37.34 173 LYS A C 1
ATOM 1334 O O . LYS A 1 173 ? -14.555 -23.201 -18.506 1.00 37.34 173 LYS A O 1
ATOM 1339 N N . SER A 1 174 ? -16.086 -22.719 -20.073 1.00 36.50 174 SER A N 1
ATOM 1340 C CA . SER A 1 174 ? -16.698 -24.034 -20.140 1.00 36.50 174 SER A CA 1
ATOM 1341 C C . SER A 1 174 ? -15.660 -24.998 -20.725 1.00 36.50 174 SER A C 1
ATOM 1343 O O . SER A 1 174 ? -15.229 -24.855 -21.864 1.00 36.50 174 SER A O 1
ATOM 1345 N N . GLY A 1 175 ? -15.209 -25.958 -19.918 1.00 41.00 175 GLY A N 1
ATOM 1346 C CA . GLY A 1 175 ? -14.612 -27.198 -20.419 1.00 41.00 175 GLY A CA 1
ATOM 1347 C C . GLY A 1 175 ? -13.201 -27.154 -21.017 1.00 41.00 175 GLY A C 1
ATOM 1348 O O . GLY A 1 175 ? -12.850 -28.095 -21.721 1.00 41.00 175 GLY A O 1
ATOM 1349 N N . VAL A 1 176 ? -12.361 -26.152 -20.739 1.00 33.78 176 VAL A N 1
ATOM 1350 C CA . VAL A 1 176 ? -10.946 -26.211 -21.158 1.00 33.78 176 VAL A CA 1
ATOM 1351 C C . VAL A 1 176 ? -10.106 -26.747 -20.002 1.00 33.78 176 VAL A C 1
ATOM 1353 O O . VAL A 1 176 ? -9.924 -26.058 -18.997 1.00 33.78 176 VAL A O 1
ATOM 1356 N N . LYS A 1 177 ? -9.622 -27.991 -20.142 1.00 32.06 177 LYS A N 1
ATOM 1357 C CA . LYS A 1 177 ? -8.565 -28.558 -19.291 1.00 32.06 177 LYS A CA 1
ATOM 1358 C C . LYS A 1 177 ? -7.422 -27.550 -19.183 1.00 32.06 177 LYS A C 1
ATOM 1360 O O . LYS A 1 177 ? -7.087 -26.878 -20.155 1.00 32.06 177 LYS A O 1
ATOM 1365 N N . SER A 1 178 ? -6.868 -27.420 -17.983 1.00 36.78 178 SER A N 1
ATOM 1366 C CA . SER A 1 178 ? -5.729 -26.559 -17.680 1.00 36.78 178 SER A CA 1
ATOM 1367 C C . SER A 1 178 ? -4.472 -27.060 -18.400 1.00 36.78 178 SER A C 1
ATOM 1369 O O . SER A 1 178 ? -3.597 -27.668 -17.789 1.00 36.78 178 SER A O 1
ATOM 1371 N N . ASP A 1 179 ? -4.383 -26.830 -19.704 1.00 31.81 179 ASP A N 1
ATOM 1372 C CA . ASP A 1 179 ? -3.202 -27.174 -20.478 1.00 31.81 179 ASP A CA 1
ATOM 1373 C C . ASP A 1 179 ? -2.181 -26.032 -20.353 1.00 31.81 179 ASP A C 1
ATOM 1375 O O . ASP A 1 179 ? -2.263 -24.990 -20.999 1.00 31.81 179 ASP A O 1
ATOM 1379 N N . ASN A 1 180 ? -1.255 -26.230 -19.413 1.00 34.81 180 ASN A N 1
ATOM 1380 C CA . ASN A 1 180 ? 0.185 -25.986 -19.538 1.00 34.81 180 ASN A CA 1
ATOM 1381 C C . ASN A 1 180 ? 0.664 -24.735 -20.306 1.00 34.81 180 ASN A C 1
ATOM 1383 O O . ASN A 1 180 ? 1.500 -24.849 -21.198 1.00 34.81 180 ASN A O 1
ATOM 1387 N N . TYR A 1 181 ? 0.259 -23.533 -19.884 1.00 33.56 181 TYR A N 1
ATOM 1388 C CA . TYR A 1 181 ? 0.975 -22.288 -20.236 1.00 33.56 181 TYR A CA 1
ATOM 1389 C C . TYR A 1 181 ? 1.886 -21.741 -19.122 1.00 33.56 181 TYR A C 1
ATOM 1391 O O . TYR A 1 181 ? 2.460 -20.667 -19.265 1.00 33.56 181 TYR A O 1
ATOM 1399 N N . PHE A 1 182 ? 2.088 -22.496 -18.038 1.00 37.00 182 PHE A N 1
ATOM 1400 C CA . PHE A 1 182 ? 3.082 -22.195 -17.001 1.00 37.00 182 PHE A CA 1
ATOM 1401 C C . PHE A 1 182 ? 4.117 -23.317 -16.931 1.00 37.00 182 PHE A C 1
ATOM 1403 O O . PHE A 1 182 ? 4.089 -24.176 -16.057 1.00 37.00 182 PHE A O 1
ATOM 1410 N N . ASN A 1 183 ? 5.033 -23.316 -17.897 1.00 28.17 183 ASN A N 1
ATOM 1411 C CA . ASN A 1 183 ? 6.263 -24.104 -17.835 1.00 28.17 183 ASN A CA 1
ATOM 1412 C C . ASN A 1 183 ? 7.486 -23.209 -18.061 1.00 28.17 183 ASN A C 1
ATOM 1414 O O . ASN A 1 183 ? 8.413 -23.555 -18.785 1.00 28.17 183 ASN A O 1
ATOM 1418 N N . ILE A 1 184 ? 7.485 -22.035 -17.426 1.00 35.22 184 ILE A N 1
ATOM 1419 C CA . ILE A 1 184 ? 8.692 -21.235 -17.243 1.00 35.22 184 ILE A CA 1
ATOM 1420 C C . ILE A 1 184 ? 8.712 -20.814 -15.768 1.00 35.22 184 ILE A C 1
ATOM 1422 O O . ILE A 1 184 ? 7.765 -20.209 -15.277 1.00 35.22 184 ILE A O 1
ATOM 1426 N N . PHE A 1 185 ? 9.781 -21.216 -15.076 1.00 33.94 185 PHE A N 1
ATOM 1427 C CA . PHE A 1 185 ? 10.060 -21.080 -13.637 1.00 33.94 185 PHE A CA 1
ATOM 1428 C C . PHE A 1 185 ? 9.386 -22.085 -12.692 1.00 33.94 185 PHE A C 1
ATOM 1430 O O . PHE A 1 185 ? 8.600 -21.753 -11.810 1.00 33.94 185 PHE A O 1
ATOM 1437 N N . LYS A 1 186 ? 9.866 -23.332 -12.763 1.00 31.42 186 LYS A N 1
ATOM 1438 C CA . LYS A 1 186 ? 9.966 -24.210 -11.589 1.00 31.42 186 LYS A CA 1
ATOM 1439 C C . LYS A 1 186 ? 11.044 -23.642 -10.644 1.00 31.42 186 LYS A C 1
ATOM 1441 O O . LYS A 1 186 ? 12.156 -24.152 -10.578 1.00 31.42 186 LYS A O 1
ATOM 1446 N N . LEU A 1 187 ? 10.744 -22.553 -9.938 1.00 32.41 187 LEU A N 1
ATOM 1447 C CA . LEU A 1 187 ? 11.477 -22.172 -8.731 1.00 32.41 187 LEU A CA 1
ATOM 1448 C C . LEU A 1 187 ? 10.505 -22.256 -7.557 1.00 32.41 187 LEU A C 1
ATOM 1450 O O . LEU A 1 187 ? 9.715 -21.349 -7.321 1.00 32.41 187 LEU A O 1
ATOM 1454 N N . ASN A 1 188 ? 10.603 -23.346 -6.794 1.00 30.94 188 ASN A N 1
ATOM 1455 C CA . ASN A 1 188 ? 10.125 -23.394 -5.416 1.00 30.94 188 ASN A CA 1
ATOM 1456 C C . ASN A 1 188 ? 10.991 -22.443 -4.577 1.00 30.94 188 ASN A C 1
ATOM 1458 O O . ASN A 1 188 ? 11.877 -22.869 -3.840 1.00 30.94 188 ASN A O 1
ATOM 1462 N N . ARG A 1 189 ? 10.774 -21.139 -4.724 1.00 32.44 189 ARG A N 1
ATOM 1463 C CA . ARG A 1 189 ? 11.169 -20.159 -3.723 1.00 32.44 189 ARG A CA 1
ATOM 1464 C C . ARG A 1 189 ? 9.889 -19.619 -3.122 1.00 32.44 189 ARG A C 1
ATOM 1466 O O . ARG A 1 189 ? 9.074 -19.028 -3.818 1.00 32.44 189 ARG A O 1
ATOM 1473 N N . ILE A 1 190 ? 9.732 -19.835 -1.821 1.00 27.70 190 ILE A N 1
ATOM 1474 C CA . ILE A 1 190 ? 8.860 -19.016 -0.989 1.00 27.70 190 ILE A CA 1
ATOM 1475 C C . ILE A 1 190 ? 9.411 -17.595 -1.132 1.00 27.70 190 ILE A C 1
ATOM 1477 O O . ILE A 1 190 ? 10.432 -17.256 -0.536 1.00 27.70 190 ILE A O 1
ATOM 1481 N N . ILE A 1 191 ? 8.812 -16.799 -2.014 1.00 28.16 191 ILE A N 1
ATOM 1482 C CA . ILE A 1 191 ? 9.077 -15.368 -2.060 1.00 28.16 191 ILE A CA 1
ATOM 1483 C C . ILE A 1 191 ? 8.316 -14.809 -0.862 1.00 28.16 191 ILE A C 1
ATOM 1485 O O . ILE A 1 191 ? 7.095 -14.684 -0.891 1.00 28.16 191 ILE A O 1
ATOM 1489 N N . LEU A 1 192 ? 9.042 -14.546 0.223 1.00 23.25 192 LEU A N 1
ATOM 1490 C CA . LEU A 1 192 ? 8.581 -13.647 1.270 1.00 23.25 192 LEU A CA 1
ATOM 1491 C C . LEU A 1 192 ? 8.406 -12.275 0.618 1.00 23.25 192 LEU A C 1
ATOM 1493 O O . LEU A 1 192 ? 9.372 -11.535 0.439 1.00 23.25 192 LEU A O 1
ATOM 1497 N N . ILE A 1 193 ? 7.184 -11.965 0.196 1.00 28.12 193 ILE A N 1
ATOM 1498 C CA . ILE A 1 193 ? 6.837 -10.616 -0.223 1.00 28.12 193 ILE A CA 1
ATOM 1499 C C . ILE A 1 193 ? 6.663 -9.816 1.070 1.00 28.12 193 ILE A C 1
ATOM 1501 O O . ILE A 1 193 ? 5.623 -9.881 1.721 1.00 28.12 193 ILE A O 1
ATOM 1505 N N . PHE A 1 194 ? 7.702 -9.085 1.471 1.00 26.52 194 PHE A N 1
ATOM 1506 C CA . PHE A 1 194 ? 7.557 -8.007 2.445 1.00 26.52 194 PHE A CA 1
ATOM 1507 C C . PHE A 1 194 ? 6.872 -6.833 1.740 1.00 26.52 194 PHE A C 1
ATOM 1509 O O . PHE A 1 194 ? 7.521 -5.902 1.272 1.00 26.52 194 PHE A O 1
ATOM 1516 N N . SER A 1 195 ? 5.550 -6.905 1.600 1.00 34.12 195 SER A N 1
ATOM 1517 C CA . SER A 1 195 ? 4.749 -5.751 1.197 1.00 34.12 195 SER A CA 1
ATOM 1518 C C . SER A 1 195 ? 4.439 -4.927 2.439 1.00 34.12 195 SER A C 1
ATOM 1520 O O . SER A 1 195 ? 3.740 -5.393 3.337 1.00 34.12 195 SER A O 1
ATOM 1522 N N . ILE A 1 196 ? 4.922 -3.686 2.485 1.00 40.34 196 ILE A N 1
ATOM 1523 C CA . ILE A 1 196 ? 4.324 -2.671 3.355 1.00 40.34 196 ILE A CA 1
ATOM 1524 C C . ILE A 1 196 ? 2.988 -2.319 2.703 1.00 40.34 196 ILE A C 1
ATOM 1526 O O . ILE A 1 196 ? 2.961 -1.632 1.690 1.00 40.34 196 ILE A O 1
ATOM 1530 N N . ILE A 1 197 ? 1.892 -2.848 3.242 1.00 46.84 197 ILE A N 1
ATOM 1531 C CA . ILE A 1 197 ? 0.541 -2.524 2.780 1.00 46.84 197 ILE A CA 1
ATOM 1532 C C . ILE A 1 197 ? 0.083 -1.289 3.556 1.00 46.84 197 ILE A C 1
ATOM 1534 O O . ILE A 1 197 ? -0.182 -1.373 4.758 1.00 46.84 197 ILE A O 1
ATOM 1538 N N . LEU A 1 198 ? -0.030 -0.137 2.892 1.00 44.53 198 LEU A N 1
ATOM 1539 C CA . LEU A 1 198 ? -0.548 1.066 3.540 1.00 44.53 198 LEU A CA 1
ATOM 1540 C C . LEU A 1 198 ? -2.081 1.087 3.471 1.00 44.53 198 LEU A C 1
ATOM 1542 O O . LEU A 1 198 ? -2.672 1.581 2.514 1.00 44.53 198 LEU A O 1
ATOM 1546 N N . ILE A 1 199 ? -2.750 0.598 4.518 1.00 51.31 199 ILE A N 1
ATOM 1547 C CA . ILE A 1 199 ? -4.207 0.745 4.661 1.00 51.31 199 ILE A CA 1
ATOM 1548 C C . ILE A 1 199 ? -4.495 1.961 5.544 1.00 51.31 199 ILE A C 1
ATOM 1550 O O . ILE A 1 199 ? -4.345 1.906 6.764 1.00 51.31 199 ILE A O 1
ATOM 1554 N N . LYS A 1 200 ? -4.949 3.071 4.944 1.00 47.09 200 LYS A N 1
ATOM 1555 C CA . LYS A 1 200 ? -5.423 4.236 5.712 1.00 47.09 200 LYS A CA 1
ATOM 1556 C C . LYS A 1 200 ? -6.872 4.009 6.148 1.00 47.09 200 LYS A C 1
ATOM 1558 O O . LYS A 1 200 ? -7.782 4.027 5.321 1.00 47.09 200 LYS A O 1
ATOM 1563 N N . LEU A 1 201 ? -7.079 3.841 7.452 1.00 52.28 201 LEU A N 1
ATOM 1564 C CA . LEU A 1 201 ? -8.399 3.835 8.085 1.00 52.28 201 LEU A CA 1
ATOM 1565 C C . LEU A 1 201 ? -8.612 5.176 8.788 1.00 52.28 201 LEU A C 1
ATOM 1567 O O . LEU A 1 201 ? -7.805 5.567 9.628 1.00 52.28 201 LEU A O 1
ATOM 1571 N N . ILE A 1 202 ? -9.686 5.885 8.437 1.00 47.19 202 ILE A N 1
ATOM 1572 C CA . ILE A 1 202 ? -10.092 7.115 9.126 1.00 47.19 202 ILE A CA 1
ATOM 1573 C C . ILE A 1 202 ? -11.324 6.812 9.973 1.00 47.19 202 ILE A C 1
ATOM 1575 O O . ILE A 1 202 ? -12.317 6.272 9.478 1.00 47.19 202 ILE A O 1
ATOM 1579 N N . TYR A 1 203 ? -11.233 7.187 11.242 1.00 46.25 203 TYR A N 1
ATOM 1580 C CA . TYR A 1 203 ? -12.306 7.142 12.221 1.00 46.25 203 TYR A CA 1
ATOM 1581 C C . TYR A 1 203 ? -12.741 8.587 12.500 1.00 46.25 203 TYR A C 1
ATOM 1583 O O . TYR A 1 203 ? -11.877 9.440 12.704 1.00 46.25 203 TYR A O 1
ATOM 1591 N N . LEU A 1 204 ? -14.049 8.856 12.476 1.00 37.50 204 LEU A N 1
ATOM 1592 C CA . LEU A 1 204 ? -14.646 10.032 13.120 1.00 37.50 204 LEU A CA 1
ATOM 1593 C C . LEU A 1 204 ? -15.250 9.602 14.460 1.00 37.50 204 LEU A C 1
ATOM 1595 O O . LEU A 1 204 ? -15.719 8.437 14.538 1.00 37.50 204 LEU A O 1
#

Sequence (204 aa):
NGTPMYIVPEAHGDTAALGGSAFKFNLLEQVGKRPIVYSANGTHGMYPQAGTQNYTGLPVPIYDQTNKGHLWDPVLNYEAYFFSNEGGFSYTGNTPFYQQDPEKLGWLQFMGHWGDKSYQLSNPHQTCIASECFYTSGPLGPQSKSLGRGYICGASDCKPLGLLPPIKSIPKKSGVKSDNYFNIFKLNRIILIFSIILIKLIYL

Secondary structure (DSSP, 8-state):
-PPP-EEE---S-SSTTTTT--EEGGGS-EETTEE--EEBTTSS-EESSSEEEE---SSS--EEEE---SPP-GGGS---EEEETTTEEEE-TTS-GGG--GGGGTTTT--SBSSPPPPPTT-TT--EETTEESSPPPPBPGGGTTTT-SSSSSSTTPPPBSSPPPPBPPP--SS--------S---------------EE---

Foldseek 3Di:
DFQFQWKQFCAAAPDCQAHQAIAGQVQADDDPSHGDWWAFDPDRGIFRDAAWAFHDPDPDTDTTHTDPPDDDDCVVPDFDWDADPVPGIFGDPVDDPVRGDPVVCVQQVQQDFDDDAFDDPPDPPWDADVPRIPGHTHDGHNVVQPLHDPDSGPDPPHDHDHHHDDHDHDPPPDPDDPPDPPPDDPDPDPPPPPDPTDIDTDGD

Radius of gyration: 19.34 Å; chains: 1; bounding box: 43×46×52 Å

pLDDT: mean 74.68, std 20.65, range [23.25, 96.0]

Organism: Phakopsora pachyrhizi (NCBI:txid170000)